Protein AF-A0A7N0TDV5-F1 (afdb_monomer)

Nearest PDB structures (foldseek):
  4gmj-assembly2_D  TM=9.067E-01  e=2.345E-13  Homo sapiens
  3g10-assembly1_A  TM=9.250E-01  e=4.462E-12  Schizosaccharomyces pombe
  4gmj-assembly3_F  TM=7.890E-01  e=6.476E-13  Homo sapiens
  4b8c-assembly2_E  TM=8.509E-01  e=5.753E-09  Saccharomyces cerevisiae S288C
  1uoc-assembly1_A  TM=8.623E-01  e=3.236E-08  Saccharomyces cerevisiae

Foldseek 3Di:
DVVPPVQKDAPDAAFEAVCLVVLQVVLCVVPVDDQDPDVVVNLVSCCVTHHPRYYHVNVLCVQPPPDDDDLVVLCVVLVNDQPDDDPPDPVSSRVSRVSSVVSSCVPFNPPCVNVLLCLLVVLQQAADAKAKDWDADLLLHTDDDPRDHDIDMAGAQPDDPVDGDDDPVVVVVVVVLPDDNVCSNVPGDHLLVVLVVCVVVCVWAALDAAFEALCSSVLSNSLCSNPVDRGDNDLVVNVVSCCGGVNLRYHHVNLLCVQPPPDTDDLVVLCVSLVHDQPDGDPPRNNSSNSSRSSSVSSCCVPGHDSVVVVCSNPVPDDPDNDPVRSD

Solvent-accessible surface area (backbone atoms only — not comparable to full-atom values): 19117 Å² total; per-residue (Å²): 115,62,77,77,66,71,81,38,36,74,92,42,77,40,77,32,69,74,36,69,64,57,53,50,54,48,50,34,67,75,66,73,48,82,79,65,95,44,70,67,60,41,50,51,50,45,32,73,50,42,7,79,48,64,45,40,48,61,63,55,31,78,74,32,88,93,51,62,86,55,72,69,53,39,20,59,76,70,72,52,77,78,88,53,80,57,87,94,34,73,72,27,46,51,51,44,47,51,54,42,42,52,51,49,33,74,76,49,37,66,78,60,68,80,43,48,92,52,41,52,66,50,52,66,64,39,65,67,53,63,46,35,50,55,50,59,52,99,82,62,51,61,38,66,58,98,90,36,77,53,68,41,64,48,49,27,24,77,43,42,90,92,78,52,63,75,59,71,66,60,53,53,52,45,43,75,74,64,53,54,61,71,55,25,45,74,70,30,42,55,50,60,61,50,18,53,46,38,58,73,71,54,75,43,27,75,91,42,72,40,79,34,62,72,36,50,61,56,53,47,49,50,48,33,29,51,66,73,47,79,62,59,94,45,70,70,57,42,50,51,48,44,34,64,43,46,8,80,37,47,46,40,46,60,64,56,30,80,79,35,91,90,52,56,65,57,72,67,55,37,22,60,74,69,72,49,75,79,87,52,81,53,90,91,34,44,30,28,42,31,43,44,46,53,55,43,45,49,49,49,42,69,77,71,45,59,68,70,61,52,52,39,49,69,74,58,84,69,51,96,80,85,56,80,66,62,79,97

Sequence (328 aa):
MMLATGLVGQDVAWVTFQGGVDLAYLLKTVTGCPMPDEVEQFLEYVRYYFSPNVFDVKHMMRWCEGLYGGLERVAETLEVEREAGESHMAGSDSLLTAMVFWRVVEEYFDEDEVCSATAPHNVDRTKIIQAGLTLTDELGNVAELEGKRVVWEFNFSDFDVDLDEHNPESIKLLARQGIDFQLLKTHGIDSARFGAMMLATGLVGQDVAWVTFQGGVDLAYLLKTVTGCPMPDEVEQFLEYVRYYFSPNVFDVKHMMRWCEGLYGGLERVAETLEVEREAGESHMAGSDSLLTAMVFWRVVEEYFDEDEVFISLFGGELHNLVHAVIM

Organism: Kalanchoe fedtschenkoi (NCBI:txid63787)

pLDDT: mean 82.29, std 16.04, range [29.98, 98.06]

Secondary structure (DSSP, 8-state):
-GGGSSSSSTT--EEESSTHHHHHHHHHHHH-SPPPSSHHHHHHHHHHHH-S-EEEHHHHGGGSTT--SSHHHHHHHTT----SS-TT-HHHHHHHHHHHHHHHHHHHS-GGGTTTTTHHHHHHHS---EEEEE-B-TT-PBPEETTEE-EEEEEBS---TTTS---HHHHHHHHHTT--HHHHHHHS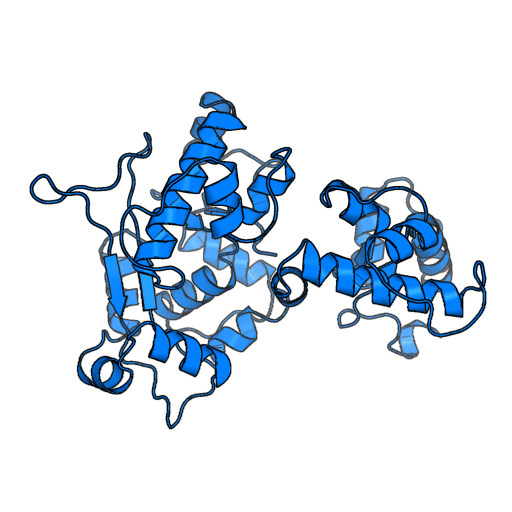BPHHHHHHHHHHHTSSSTT--EEESSTHHHHHHHHHHHH-SPPPSSHHHHHHHHHHHS-S-EEEHHHHGGGSTT--SSHHHHHHHTT----SS-TT-HHHHHHHHHHHHHHHHHHHS-HHHHHHHHHS---TTT------

Mean predicted aligned error: 12.96 Å

Structure (mmCIF, N/CA/C/O backbone):
data_AF-A0A7N0TDV5-F1
#
_entry.id   AF-A0A7N0TDV5-F1
#
loop_
_atom_site.group_PDB
_atom_site.id
_atom_site.type_symbol
_atom_site.label_atom_id
_atom_site.label_alt_id
_atom_site.label_comp_id
_atom_site.label_asym_id
_atom_site.label_entity_id
_atom_site.label_seq_id
_atom_site.pdbx_PDB_ins_code
_atom_site.Cartn_x
_atom_site.Cartn_y
_atom_site.Cartn_z
_atom_site.occupancy
_atom_site.B_iso_or_equiv
_atom_site.auth_seq_id
_atom_site.auth_comp_id
_atom_site.auth_asym_id
_atom_site.auth_atom_id
_atom_site.pdbx_PDB_model_num
ATOM 1 N N . MET A 1 1 ? 17.003 5.552 -36.401 1.00 52.72 1 MET A N 1
ATOM 2 C CA . MET A 1 1 ? 17.717 4.263 -36.254 1.00 52.72 1 MET A CA 1
ATOM 3 C C . MET A 1 1 ? 17.534 3.692 -34.849 1.00 52.72 1 MET A C 1
ATOM 5 O O . MET A 1 1 ? 17.076 2.568 -34.787 1.00 52.72 1 MET A O 1
ATOM 9 N N . MET A 1 2 ? 17.756 4.448 -33.757 1.00 54.12 2 MET A N 1
ATOM 10 C CA . MET A 1 2 ? 17.497 3.977 -32.372 1.00 54.12 2 MET A CA 1
ATOM 11 C C . MET A 1 2 ? 16.024 3.652 -32.052 1.00 54.12 2 MET A C 1
ATOM 13 O O . MET A 1 2 ? 15.759 2.672 -31.376 1.00 54.12 2 MET A O 1
ATOM 17 N N . LEU A 1 3 ? 15.050 4.381 -32.609 1.00 56.00 3 LEU A N 1
ATOM 18 C CA . LEU A 1 3 ? 13.621 4.062 -32.411 1.00 56.00 3 LEU A CA 1
ATOM 19 C C . LEU A 1 3 ? 13.205 2.679 -32.954 1.00 56.00 3 LEU A C 1
ATOM 21 O O . LEU A 1 3 ? 12.153 2.171 -32.600 1.00 56.00 3 LEU A O 1
ATOM 25 N N . ALA A 1 4 ? 14.013 2.068 -33.827 1.00 58.09 4 ALA A N 1
ATOM 26 C CA . ALA A 1 4 ? 13.732 0.757 -34.414 1.00 58.09 4 ALA A CA 1
ATOM 27 C C . ALA A 1 4 ? 14.481 -0.394 -33.715 1.00 58.09 4 ALA A C 1
ATOM 29 O O . ALA A 1 4 ? 14.342 -1.539 -34.136 1.00 58.09 4 ALA A O 1
ATOM 30 N N . THR A 1 5 ? 15.308 -0.111 -32.697 1.00 63.75 5 THR A N 1
ATOM 31 C CA . THR A 1 5 ? 16.140 -1.129 -32.028 1.00 63.75 5 THR A CA 1
ATOM 32 C C . THR A 1 5 ? 15.496 -1.724 -30.778 1.00 63.75 5 THR A C 1
ATOM 34 O O . THR A 1 5 ? 16.080 -2.633 -30.203 1.00 63.75 5 THR A O 1
ATOM 37 N N . GLY A 1 6 ? 14.350 -1.203 -30.324 1.00 58.16 6 GLY A N 1
ATOM 38 C CA . GLY A 1 6 ? 13.720 -1.611 -29.058 1.00 58.16 6 GLY A CA 1
ATOM 39 C C . GLY A 1 6 ? 14.462 -1.144 -27.798 1.00 58.16 6 GLY A C 1
ATOM 40 O O . GLY A 1 6 ? 14.005 -1.407 -26.699 1.00 58.16 6 GLY A O 1
ATOM 41 N N . LEU A 1 7 ? 15.583 -0.423 -27.945 1.00 57.75 7 LEU A N 1
ATOM 42 C CA . LEU A 1 7 ? 16.301 0.210 -26.828 1.00 57.75 7 LEU A CA 1
ATOM 43 C C . LEU A 1 7 ? 15.553 1.433 -26.285 1.00 57.75 7 LEU A C 1
ATOM 45 O O . LEU A 1 7 ? 15.809 1.853 -25.171 1.00 57.75 7 LEU A O 1
ATOM 49 N N . VAL A 1 8 ? 14.666 2.016 -27.089 1.00 59.69 8 VAL A N 1
ATOM 50 C CA . VAL A 1 8 ? 13.891 3.223 -26.794 1.00 59.69 8 VAL A CA 1
ATOM 51 C C . VAL A 1 8 ? 12.420 2.830 -26.943 1.00 59.69 8 VAL A C 1
ATOM 53 O O . VAL A 1 8 ? 12.028 2.395 -28.029 1.00 59.69 8 VAL A O 1
ATOM 56 N N . GLY A 1 9 ? 11.640 2.904 -25.864 1.00 55.59 9 GLY A N 1
ATOM 57 C CA . GLY A 1 9 ? 10.268 2.390 -25.799 1.00 55.59 9 GLY A CA 1
ATOM 58 C C . GLY A 1 9 ? 9.720 2.374 -24.369 1.00 55.59 9 GLY A C 1
ATOM 59 O O . GLY A 1 9 ? 10.473 2.598 -23.427 1.00 55.59 9 GLY A O 1
ATOM 60 N N . GLN A 1 10 ? 8.416 2.128 -24.220 1.00 58.75 10 GLN A N 1
ATOM 61 C CA . GLN A 1 10 ? 7.704 2.194 -22.933 1.00 58.75 10 GLN A CA 1
ATOM 62 C C . GLN A 1 10 ? 8.040 1.019 -21.990 1.00 58.75 10 GLN A C 1
ATOM 64 O O . GLN A 1 10 ? 8.019 1.193 -20.776 1.00 58.75 10 GLN A O 1
ATOM 69 N N . ASP A 1 11 ? 8.466 -0.124 -22.536 1.00 61.34 11 ASP A N 1
ATOM 70 C CA . ASP A 1 11 ? 8.689 -1.376 -21.789 1.00 61.34 11 ASP A CA 1
ATOM 71 C C . ASP A 1 11 ? 10.116 -1.540 -21.223 1.00 61.34 11 ASP A C 1
ATOM 73 O O . ASP A 1 11 ? 10.518 -2.640 -20.841 1.00 61.34 11 ASP A O 1
ATOM 77 N N . VAL A 1 12 ? 10.928 -0.478 -21.221 1.00 66.50 12 VAL A N 1
ATOM 78 C CA . VAL A 1 12 ? 12.339 -0.527 -20.802 1.00 66.50 12 VAL A CA 1
ATOM 79 C C . VAL A 1 12 ? 12.566 0.429 -19.641 1.00 66.50 12 VAL A C 1
ATOM 81 O O . VAL A 1 12 ? 12.345 1.627 -19.782 1.00 66.50 12 VAL A O 1
ATOM 84 N N . ALA A 1 13 ? 13.064 -0.090 -18.517 1.00 74.19 13 ALA A N 1
ATOM 85 C CA . ALA A 1 13 ? 13.541 0.741 -17.419 1.00 74.19 13 ALA A CA 1
ATOM 86 C C . ALA A 1 13 ? 14.947 1.278 -17.724 1.00 74.19 13 ALA A C 1
ATOM 88 O O . ALA A 1 13 ? 15.847 0.525 -18.106 1.00 74.19 13 ALA A O 1
ATOM 89 N N . TRP A 1 14 ? 15.143 2.580 -17.536 1.00 80.12 14 TRP A N 1
ATOM 90 C CA . TRP A 1 14 ? 16.435 3.239 -17.689 1.00 80.12 14 TRP A CA 1
ATOM 91 C C . TRP A 1 14 ? 17.011 3.570 -16.325 1.00 80.12 14 TRP A C 1
ATOM 93 O O . TRP A 1 14 ? 16.356 4.215 -15.515 1.00 80.12 14 TRP A O 1
ATOM 103 N N . VAL A 1 15 ? 18.258 3.171 -16.092 1.00 84.25 15 VAL A N 1
ATOM 104 C CA . VAL A 1 15 ? 18.956 3.423 -14.831 1.00 84.25 15 VAL A CA 1
ATOM 105 C C . VAL A 1 15 ? 20.198 4.257 -15.107 1.00 84.25 15 VAL A C 1
ATOM 107 O O . VAL A 1 15 ? 21.018 3.905 -15.958 1.00 84.25 15 VAL A O 1
ATOM 110 N N . THR A 1 16 ? 20.348 5.363 -14.385 1.00 89.25 16 THR A N 1
ATOM 111 C CA . THR A 1 16 ? 21.487 6.273 -14.507 1.00 89.25 16 THR A CA 1
ATOM 112 C C . THR A 1 16 ? 22.106 6.608 -13.158 1.00 89.25 16 THR A C 1
ATOM 114 O O . THR A 1 16 ? 21.470 6.498 -12.114 1.00 89.25 16 THR A O 1
ATOM 117 N N . PHE A 1 17 ? 23.353 7.075 -13.171 1.00 89.81 17 PHE A N 1
ATOM 118 C CA . PHE A 1 17 ? 23.994 7.679 -12.007 1.00 89.81 17 PHE A CA 1
ATOM 119 C C . PHE A 1 17 ? 24.379 9.117 -12.355 1.00 89.81 17 PHE A C 1
ATOM 121 O O . PHE A 1 17 ? 25.370 9.342 -13.044 1.00 89.81 17 PHE A O 1
ATOM 128 N N . GLN A 1 18 ? 23.592 10.094 -11.893 1.00 86.69 18 GLN A N 1
ATOM 129 C CA . GLN A 1 18 ? 23.733 11.505 -12.266 1.00 86.69 18 GLN A CA 1
ATOM 130 C C . GLN A 1 18 ? 23.539 11.747 -13.782 1.00 86.69 18 GLN A C 1
ATOM 132 O O . GLN A 1 18 ? 24.217 12.575 -14.390 1.00 86.69 18 GLN A O 1
ATOM 137 N N . GLY A 1 19 ? 22.591 11.036 -14.399 1.00 82.88 19 GLY A N 1
ATOM 138 C CA . GLY A 1 19 ? 22.466 10.912 -15.858 1.00 82.88 19 GLY A CA 1
ATOM 139 C C . GLY A 1 19 ? 21.672 11.998 -16.576 1.00 82.88 19 GLY A C 1
ATOM 140 O O . GLY A 1 19 ? 21.446 11.882 -17.777 1.00 82.88 19 GLY A O 1
ATOM 141 N N . GLY A 1 20 ? 21.228 13.060 -15.896 1.00 82.69 20 GLY A N 1
ATOM 142 C CA . GLY A 1 20 ? 20.367 14.081 -16.515 1.00 82.69 20 GLY A CA 1
ATOM 143 C C . GLY A 1 20 ? 20.968 14.712 -17.781 1.00 82.69 20 GLY A C 1
ATOM 144 O O . GLY A 1 20 ? 20.266 14.946 -18.764 1.00 82.69 20 GLY A O 1
ATOM 145 N N . VAL A 1 21 ? 22.287 14.925 -17.796 1.00 83.75 21 VAL A N 1
ATOM 146 C CA . VAL A 1 21 ? 23.003 15.441 -18.974 1.00 83.75 21 VAL A CA 1
ATOM 147 C C . VAL A 1 21 ? 23.068 14.393 -20.088 1.00 83.75 21 VAL A C 1
ATOM 149 O O . VAL A 1 21 ? 22.861 14.728 -21.255 1.00 83.75 21 VAL A O 1
ATOM 152 N N . ASP A 1 22 ? 23.309 13.130 -19.744 1.00 85.25 22 ASP A N 1
ATOM 153 C CA . ASP A 1 22 ? 23.390 12.030 -20.708 1.00 85.25 22 ASP A CA 1
ATOM 154 C C . ASP A 1 22 ? 22.036 11.779 -21.380 1.00 85.25 22 ASP A C 1
ATOM 156 O O . ASP A 1 22 ? 21.963 11.674 -22.607 1.00 85.25 22 ASP A O 1
ATOM 160 N N . LEU A 1 23 ? 20.948 11.800 -20.602 1.00 86.62 23 LEU A N 1
ATOM 161 C CA . LEU A 1 23 ? 19.576 11.721 -21.106 1.00 86.62 23 LEU A CA 1
ATOM 162 C C . LEU A 1 23 ? 19.248 12.892 -22.038 1.00 86.62 23 LEU A C 1
ATOM 164 O O . LEU A 1 23 ? 18.631 12.682 -23.079 1.00 86.62 23 LEU A O 1
ATOM 168 N N . ALA A 1 24 ? 19.719 14.108 -21.744 1.00 87.00 24 ALA A N 1
ATOM 169 C CA . ALA A 1 24 ? 19.550 15.249 -22.644 1.00 87.00 24 ALA A CA 1
ATOM 170 C C . ALA A 1 24 ? 20.297 15.070 -23.976 1.00 87.00 24 ALA A C 1
ATOM 172 O O . ALA A 1 24 ? 19.747 15.345 -25.048 1.00 87.00 24 ALA A O 1
ATOM 173 N N . TYR A 1 25 ? 21.530 14.557 -23.952 1.00 87.50 25 TYR A N 1
ATOM 174 C CA . TYR A 1 25 ? 22.263 14.246 -25.182 1.00 87.50 25 TYR A CA 1
ATOM 175 C C . TYR A 1 25 ? 21.607 13.117 -25.983 1.00 87.50 25 TYR A C 1
ATOM 177 O O . TYR A 1 25 ? 21.523 13.209 -27.214 1.00 87.50 25 TYR A O 1
ATOM 185 N N . LEU A 1 26 ? 21.107 12.080 -25.310 1.00 86.69 26 LEU A N 1
ATOM 186 C CA . LEU A 1 26 ? 20.355 10.999 -25.942 1.00 86.69 26 LEU A CA 1
ATOM 187 C C . LEU A 1 26 ? 19.065 11.525 -26.568 1.00 86.69 26 LEU A C 1
ATOM 189 O O . LEU A 1 26 ? 18.825 11.277 -27.748 1.00 86.69 26 LEU A O 1
ATOM 193 N N . LEU A 1 27 ? 18.285 12.322 -25.837 1.00 86.81 27 LEU A N 1
ATOM 194 C CA . LEU A 1 27 ? 17.045 12.923 -26.322 1.00 86.81 27 LEU A CA 1
ATOM 195 C C . LEU A 1 27 ? 17.295 13.792 -27.556 1.00 86.81 27 LEU A C 1
ATOM 197 O O . LEU A 1 27 ? 16.609 13.654 -28.569 1.00 86.81 27 LEU A O 1
ATOM 201 N N . LYS A 1 28 ? 18.332 14.635 -27.523 1.00 90.00 28 LYS A N 1
ATOM 202 C CA . LYS A 1 28 ? 18.761 15.438 -28.675 1.00 90.00 28 LYS A CA 1
ATOM 203 C C . LYS A 1 28 ? 19.164 14.570 -29.869 1.00 90.00 28 LYS A C 1
ATOM 205 O O . LYS A 1 28 ? 18.865 14.915 -31.010 1.00 90.00 28 LYS A O 1
ATOM 210 N N . THR A 1 29 ? 19.822 13.439 -29.623 1.00 88.06 29 THR A N 1
ATOM 211 C CA . THR A 1 29 ? 20.238 12.495 -30.673 1.00 88.06 29 THR A CA 1
ATOM 212 C C . THR A 1 29 ? 19.046 11.760 -31.287 1.00 88.06 29 THR A C 1
ATOM 214 O O . THR A 1 29 ? 19.012 11.548 -32.499 1.00 88.06 29 THR A O 1
ATOM 217 N N . VAL A 1 30 ? 18.063 11.375 -30.469 1.00 84.94 30 VAL A N 1
ATOM 218 C CA . VAL A 1 30 ? 16.857 10.654 -30.899 1.00 84.94 30 VAL A CA 1
ATOM 219 C C . VAL A 1 30 ? 15.904 11.573 -31.662 1.00 84.94 30 VAL A C 1
ATOM 221 O O . VAL A 1 30 ? 15.391 11.180 -32.708 1.00 84.94 30 VAL A O 1
ATOM 224 N N . THR A 1 31 ? 15.693 12.793 -31.169 1.00 86.44 31 THR A N 1
ATOM 225 C CA . THR A 1 31 ? 14.715 13.742 -31.728 1.00 86.44 31 THR A CA 1
ATOM 226 C C . THR A 1 31 ? 15.289 14.611 -32.846 1.00 86.44 31 THR A C 1
ATOM 228 O O . THR A 1 31 ? 14.556 15.040 -33.733 1.00 86.44 31 THR A O 1
ATOM 231 N N . GLY A 1 32 ? 16.596 14.895 -32.821 1.00 88.88 32 GLY A N 1
ATOM 232 C CA . GLY A 1 32 ? 17.218 15.896 -33.692 1.00 88.88 32 GLY A CA 1
ATOM 233 C C . GLY A 1 32 ? 16.778 17.336 -33.391 1.00 88.88 32 GLY A C 1
ATOM 234 O O . GLY A 1 32 ? 17.113 18.246 -34.152 1.00 88.88 32 GLY A O 1
ATOM 235 N N . CYS A 1 33 ? 16.035 17.554 -32.304 1.00 86.75 33 CYS A N 1
ATOM 236 C CA . CYS A 1 33 ? 15.482 18.846 -31.918 1.00 86.75 33 CYS A CA 1
ATOM 237 C C . CYS A 1 33 ? 16.378 19.564 -30.889 1.00 86.75 33 CYS A C 1
ATOM 239 O O . CYS A 1 33 ? 17.182 18.924 -30.201 1.00 86.75 33 CYS A O 1
ATOM 241 N N . PRO A 1 34 ? 16.264 20.900 -30.761 1.00 88.12 34 PRO A N 1
ATOM 242 C CA . PRO A 1 34 ? 16.794 21.621 -29.606 1.00 88.12 34 PRO A CA 1
ATOM 243 C C . PRO A 1 34 ? 16.224 21.060 -28.299 1.00 88.12 34 PRO A C 1
ATOM 245 O O . PRO A 1 34 ? 15.119 20.519 -28.288 1.00 88.12 34 PRO A O 1
ATOM 248 N N . MET A 1 35 ? 16.979 21.201 -27.208 1.00 89.88 35 MET A N 1
ATOM 249 C CA . MET A 1 35 ? 16.447 20.867 -25.889 1.00 89.88 35 MET A CA 1
ATOM 250 C C . MET A 1 35 ? 15.423 21.902 -25.444 1.00 89.88 35 MET A C 1
ATOM 252 O O . MET A 1 35 ? 15.596 23.074 -25.784 1.00 89.88 35 MET A O 1
ATOM 256 N N . PRO A 1 36 ? 14.365 21.469 -24.740 1.00 88.25 36 PRO A N 1
ATOM 257 C CA . PRO A 1 36 ? 13.411 22.395 -24.158 1.00 88.25 36 PRO A CA 1
ATOM 258 C C . PRO A 1 36 ? 14.100 23.286 -23.120 1.00 88.25 36 PRO A C 1
ATOM 260 O O . PRO A 1 36 ? 15.063 22.870 -22.471 1.00 88.25 36 PRO A O 1
ATOM 263 N N . ASP A 1 37 ? 13.608 24.517 -22.995 1.00 87.88 37 ASP A N 1
ATOM 264 C CA . ASP A 1 37 ? 14.149 25.514 -22.064 1.00 87.88 37 ASP A CA 1
ATOM 265 C C . ASP A 1 37 ? 13.651 25.291 -20.620 1.00 87.88 37 ASP A C 1
ATOM 267 O O . ASP A 1 37 ? 14.262 25.784 -19.672 1.00 87.88 37 ASP A O 1
ATOM 271 N N . GLU A 1 38 ? 12.564 24.528 -20.453 1.00 89.31 38 GLU A N 1
ATOM 272 C CA . GLU A 1 38 ? 11.930 24.203 -19.169 1.00 89.31 38 GLU A CA 1
ATOM 273 C C . GLU A 1 38 ? 12.202 22.746 -18.760 1.00 89.31 38 GLU A C 1
ATOM 275 O O . GLU A 1 38 ? 12.195 21.830 -19.591 1.00 89.31 38 GLU A O 1
ATOM 280 N N . VAL A 1 39 ? 12.437 22.521 -17.461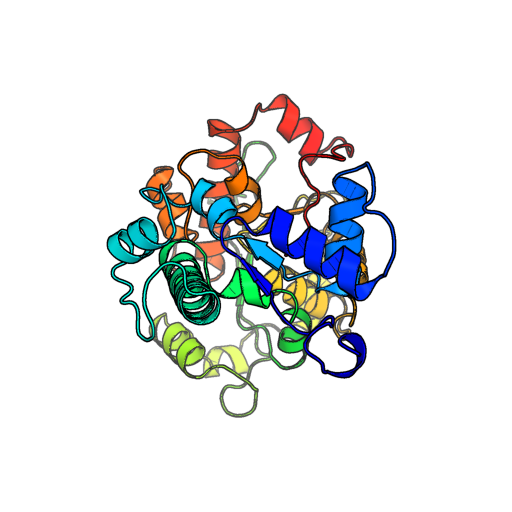 1.00 79.69 39 VAL A N 1
ATOM 281 C CA . VAL A 1 39 ? 12.782 21.198 -16.909 1.00 79.69 39 VAL A CA 1
ATOM 282 C C . VAL A 1 39 ? 11.588 20.252 -16.979 1.00 79.69 39 VAL A C 1
ATOM 284 O O . VAL A 1 39 ? 11.750 19.073 -17.275 1.00 79.69 39 VAL A O 1
ATOM 287 N N . GLU A 1 40 ? 10.384 20.760 -16.764 1.00 78.94 40 GLU A N 1
ATOM 288 C CA . GLU A 1 40 ? 9.135 20.007 -16.819 1.00 78.94 40 GLU A CA 1
ATOM 289 C C . GLU A 1 40 ? 8.932 19.425 -18.222 1.00 78.94 40 GLU A C 1
ATOM 291 O O . GLU A 1 40 ? 8.736 18.221 -18.382 1.00 78.94 40 GLU A O 1
ATOM 296 N N . GLN A 1 41 ? 9.115 20.254 -19.251 1.00 82.62 41 GLN A N 1
ATOM 297 C CA . GLN A 1 41 ? 9.040 19.825 -20.646 1.00 82.62 41 GLN A CA 1
ATOM 298 C C . GLN A 1 41 ? 10.177 18.858 -21.020 1.00 82.62 41 GLN A C 1
ATOM 300 O O . GLN A 1 41 ? 9.981 17.932 -21.810 1.00 82.62 41 GLN A O 1
ATOM 305 N N . PHE A 1 42 ? 11.371 19.032 -20.443 1.00 85.31 42 PHE A N 1
ATOM 306 C CA . PHE A 1 42 ? 12.448 18.050 -20.572 1.00 85.31 42 PHE A CA 1
ATOM 307 C C . PHE A 1 42 ? 12.035 16.684 -20.008 1.00 85.31 42 PHE A C 1
ATOM 309 O O . PHE A 1 42 ? 12.211 15.670 -20.684 1.00 85.31 42 PHE A O 1
ATOM 316 N N . LEU A 1 43 ? 11.453 16.653 -18.808 1.00 78.75 43 LEU A N 1
ATOM 317 C CA . LEU A 1 43 ? 11.003 15.423 -18.160 1.00 78.75 43 LEU A CA 1
ATOM 318 C C . LEU A 1 43 ? 9.857 14.753 -18.927 1.00 78.75 43 LEU A C 1
ATOM 320 O O . LEU A 1 43 ? 9.874 13.532 -19.073 1.00 78.75 43 LEU A O 1
ATOM 324 N N . GLU A 1 44 ? 8.910 15.517 -19.476 1.00 80.31 44 GLU A N 1
ATOM 325 C CA . GLU A 1 44 ? 7.860 14.981 -20.354 1.00 80.31 44 GLU A CA 1
ATOM 326 C C . GLU A 1 44 ? 8.451 14.273 -21.576 1.00 80.31 44 GLU A C 1
ATOM 328 O O . GLU A 1 44 ? 8.052 13.158 -21.915 1.00 80.31 44 GLU A O 1
ATOM 333 N N . TYR A 1 45 ? 9.448 14.881 -22.220 1.00 84.19 45 TYR A N 1
ATOM 334 C CA . TYR A 1 45 ? 10.117 14.261 -23.360 1.00 84.19 45 TYR A CA 1
ATOM 335 C C . TYR A 1 45 ? 10.909 13.023 -22.949 1.00 84.19 45 TYR A C 1
ATOM 337 O O . TYR A 1 45 ? 10.893 12.026 -23.670 1.00 84.19 45 TYR A O 1
ATOM 345 N N . VAL A 1 46 ? 11.571 13.051 -21.792 1.00 81.69 46 VAL A N 1
ATOM 346 C CA . VAL A 1 46 ? 12.253 11.866 -21.269 1.00 81.69 46 VAL A CA 1
ATOM 347 C C . VAL A 1 46 ? 11.260 10.719 -21.076 1.00 81.69 46 VAL A C 1
ATOM 349 O O . VAL A 1 46 ? 11.507 9.641 -21.603 1.00 81.69 46 VAL A O 1
ATOM 352 N N . ARG A 1 47 ? 10.103 10.961 -20.449 1.00 77.62 47 ARG A N 1
ATOM 353 C CA . ARG A 1 47 ? 9.057 9.939 -20.255 1.00 77.62 47 ARG A CA 1
ATOM 354 C C . ARG A 1 47 ? 8.480 9.421 -21.571 1.00 77.62 47 ARG A C 1
ATOM 356 O O . ARG A 1 47 ? 8.251 8.225 -21.735 1.00 77.62 47 ARG A O 1
ATOM 363 N N . TYR A 1 4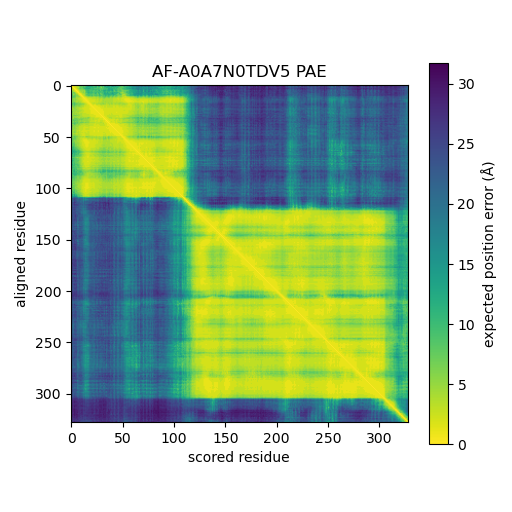8 ? 8.263 10.321 -22.529 1.00 81.06 48 TYR A N 1
ATOM 364 C CA . TYR A 1 48 ? 7.691 9.969 -23.826 1.00 81.06 48 TYR A CA 1
ATOM 365 C C . TYR A 1 48 ? 8.628 9.079 -24.653 1.00 81.06 48 TYR A C 1
ATOM 367 O O . TYR A 1 48 ? 8.188 8.093 -25.244 1.00 81.06 48 TYR A O 1
ATOM 375 N N . TYR A 1 49 ? 9.922 9.416 -24.705 1.00 80.00 49 TYR A N 1
ATOM 376 C CA . TYR A 1 49 ? 10.887 8.690 -25.532 1.00 80.00 49 TYR A CA 1
ATOM 377 C C . TYR A 1 49 ? 11.553 7.521 -24.793 1.00 80.00 49 TYR A C 1
ATOM 379 O O . TYR A 1 49 ? 11.792 6.492 -25.413 1.00 80.00 49 TYR A O 1
ATOM 387 N N . PHE A 1 50 ? 11.841 7.637 -23.498 1.00 74.56 50 PHE A N 1
ATOM 388 C CA . PHE A 1 50 ? 12.665 6.688 -22.737 1.00 74.56 50 PHE A CA 1
ATOM 389 C C . PHE A 1 50 ? 11.905 5.934 -21.632 1.00 74.56 50 PHE A C 1
ATOM 391 O O . PHE A 1 50 ? 12.557 5.422 -20.736 1.00 74.56 50 PHE A O 1
ATOM 398 N N . SER A 1 51 ? 10.573 5.812 -21.721 1.00 68.81 51 SER A N 1
ATOM 399 C CA . SER A 1 51 ? 9.684 5.225 -20.693 1.00 68.81 51 SER A CA 1
ATOM 400 C C . SER A 1 51 ? 9.451 6.145 -19.483 1.00 68.81 51 SER A C 1
ATOM 402 O O . SER A 1 51 ? 10.319 6.948 -19.140 1.00 68.81 51 SER A O 1
ATOM 404 N N . PRO A 1 52 ? 8.298 6.050 -18.791 1.00 66.06 52 PRO A N 1
ATOM 405 C CA . PRO A 1 52 ? 8.128 6.619 -17.453 1.00 66.06 52 PRO A CA 1
ATOM 406 C C . PRO A 1 52 ? 9.121 6.053 -16.424 1.00 66.06 52 PRO A C 1
ATOM 408 O O . PRO A 1 52 ? 9.410 6.725 -15.436 1.00 66.06 52 PRO A O 1
ATOM 411 N N . ASN A 1 53 ? 9.686 4.868 -16.673 1.00 70.31 53 ASN A N 1
ATOM 412 C CA . ASN A 1 53 ? 10.553 4.145 -15.745 1.00 70.31 53 ASN A CA 1
ATOM 413 C C . ASN A 1 53 ? 12.027 4.570 -15.869 1.00 70.31 53 ASN A C 1
ATOM 415 O O . ASN A 1 53 ? 12.884 3.776 -16.260 1.00 70.31 53 ASN A O 1
ATOM 419 N N . VAL A 1 54 ? 12.331 5.834 -15.558 1.00 76.44 54 VAL A N 1
ATOM 420 C CA . VAL A 1 54 ? 13.707 6.362 -15.532 1.00 76.44 54 VAL A CA 1
ATOM 421 C C . VAL A 1 54 ? 14.150 6.627 -14.097 1.00 76.44 54 VAL A C 1
ATOM 423 O O . VAL A 1 54 ? 13.627 7.516 -13.428 1.00 76.44 54 VAL A O 1
ATOM 426 N N . PHE A 1 55 ? 15.163 5.893 -13.648 1.00 80.50 55 PHE A N 1
ATOM 427 C CA . PHE A 1 55 ? 15.696 5.937 -12.293 1.00 80.50 55 PHE A CA 1
ATOM 428 C C . PHE A 1 55 ? 17.101 6.529 -12.285 1.00 80.50 55 PHE A C 1
ATOM 430 O O . PHE A 1 55 ? 18.010 6.025 -12.942 1.00 80.50 55 PHE A O 1
ATOM 437 N N . ASP A 1 56 ? 17.301 7.583 -11.497 1.00 85.75 56 ASP A N 1
ATOM 438 C CA . ASP A 1 56 ? 18.632 8.123 -11.245 1.00 85.75 56 ASP A CA 1
ATOM 439 C C . ASP A 1 56 ? 19.089 7.745 -9.834 1.00 85.75 56 ASP A C 1
ATOM 441 O O . ASP A 1 56 ? 18.611 8.298 -8.845 1.00 85.75 56 ASP A O 1
ATOM 445 N N . VAL A 1 57 ? 20.051 6.828 -9.737 1.00 84.81 57 VAL A N 1
ATOM 446 C CA . VAL A 1 57 ? 20.594 6.320 -8.466 1.00 84.81 57 VAL A CA 1
ATOM 447 C C . VAL A 1 57 ? 21.097 7.468 -7.595 1.00 84.81 57 VAL A C 1
ATOM 449 O O . VAL A 1 57 ? 20.859 7.500 -6.391 1.00 84.81 57 VAL A O 1
ATOM 452 N N . LYS A 1 58 ? 21.753 8.467 -8.198 1.00 84.44 58 LYS A N 1
ATOM 453 C CA . LYS A 1 58 ? 22.292 9.617 -7.466 1.00 84.44 58 LYS A CA 1
ATOM 454 C C . LYS A 1 58 ? 21.189 10.472 -6.839 1.00 84.44 58 LYS A C 1
ATOM 456 O O . LYS A 1 58 ? 21.401 11.058 -5.775 1.00 84.44 58 LYS A O 1
ATOM 461 N N . HIS A 1 59 ? 20.034 10.550 -7.489 1.00 80.69 59 HIS A N 1
ATOM 462 C CA . HIS A 1 59 ? 18.829 11.148 -6.939 1.00 80.69 59 HIS A CA 1
ATOM 463 C C . HIS A 1 59 ? 18.216 10.272 -5.837 1.00 80.69 59 HIS A C 1
ATOM 465 O O . HIS A 1 59 ? 17.959 10.794 -4.756 1.00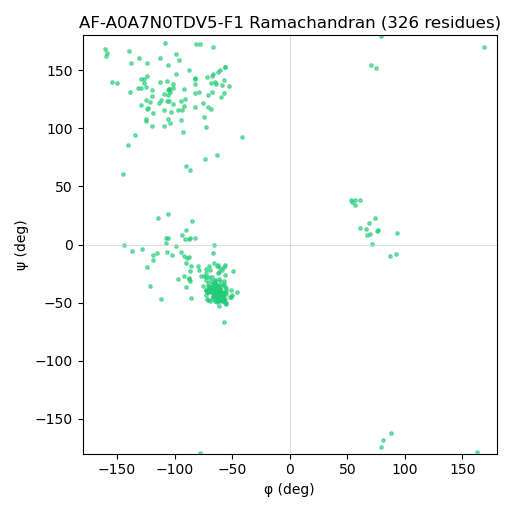 80.69 59 HIS A O 1
ATOM 471 N N . MET A 1 60 ? 18.078 8.960 -6.066 1.00 80.62 60 MET A N 1
ATOM 472 C CA . MET A 1 60 ? 17.539 7.987 -5.097 1.00 80.62 60 MET A CA 1
ATOM 473 C C . MET A 1 60 ? 18.308 7.977 -3.767 1.00 80.62 60 MET A C 1
ATOM 475 O O . MET A 1 60 ? 17.714 7.890 -2.697 1.00 80.62 60 MET A O 1
ATOM 479 N N . MET A 1 61 ? 19.629 8.165 -3.812 1.00 85.19 61 MET A N 1
ATOM 480 C CA . MET A 1 61 ? 20.482 8.237 -2.619 1.00 85.19 61 MET A CA 1
ATOM 481 C C . MET A 1 61 ? 20.063 9.315 -1.605 1.00 85.19 61 MET A C 1
ATOM 483 O O . MET A 1 61 ? 20.487 9.250 -0.457 1.00 85.19 61 MET A O 1
ATOM 487 N N . ARG A 1 62 ? 19.247 10.310 -1.988 1.00 77.00 62 ARG A N 1
ATOM 488 C CA . ARG A 1 62 ? 18.721 11.326 -1.055 1.00 77.00 62 ARG A CA 1
ATOM 489 C C . ARG A 1 62 ? 17.855 10.730 0.055 1.00 77.00 62 ARG A C 1
ATOM 491 O O . ARG A 1 62 ? 17.749 11.347 1.107 1.00 77.00 62 ARG A O 1
ATOM 498 N N . TRP A 1 63 ? 17.281 9.556 -0.188 1.00 73.62 63 TRP A N 1
ATOM 499 C CA . TRP A 1 63 ? 16.434 8.824 0.754 1.00 73.62 63 TRP A CA 1
ATOM 500 C C . TRP A 1 63 ? 17.128 7.585 1.334 1.00 73.62 63 TRP A C 1
ATOM 502 O O . TRP A 1 63 ? 16.509 6.808 2.049 1.00 73.62 63 TRP A O 1
ATOM 512 N N . CYS A 1 64 ? 18.413 7.387 1.030 1.00 79.19 64 CYS A N 1
ATOM 513 C CA . CYS A 1 64 ? 19.175 6.226 1.475 1.00 79.19 64 CYS A CA 1
ATOM 514 C C . CYS A 1 64 ? 20.202 6.656 2.522 1.00 79.19 64 CYS A C 1
ATOM 516 O O . CYS A 1 64 ? 21.254 7.215 2.189 1.00 79.19 64 CYS A O 1
ATOM 518 N N . GLU A 1 65 ? 19.906 6.403 3.796 1.00 81.25 65 GLU A N 1
ATOM 519 C CA . GLU A 1 65 ? 20.815 6.755 4.883 1.00 81.25 65 GLU A CA 1
ATOM 520 C C . GLU A 1 65 ? 22.194 6.099 4.683 1.00 81.25 65 GLU A C 1
ATOM 522 O O . GLU A 1 65 ? 22.314 4.905 4.405 1.00 81.25 65 GLU A O 1
ATOM 527 N N . GLY A 1 66 ? 23.256 6.903 4.797 1.00 84.56 66 GLY A N 1
ATOM 528 C CA . GLY A 1 66 ? 24.639 6.449 4.637 1.00 84.56 66 GLY A CA 1
ATOM 529 C C . GLY A 1 66 ? 25.177 6.460 3.200 1.00 84.56 66 GLY A C 1
ATOM 530 O O . GLY A 1 66 ? 26.396 6.361 3.025 1.00 84.56 66 GLY A O 1
ATOM 531 N N . LEU A 1 67 ? 24.338 6.671 2.176 1.00 91.31 67 LEU A N 1
ATOM 532 C CA . LEU A 1 67 ? 24.791 6.723 0.782 1.00 91.31 67 LEU A CA 1
ATOM 533 C C . LEU A 1 67 ? 25.144 8.145 0.333 1.00 91.31 67 LEU A C 1
ATOM 535 O O . LEU A 1 67 ? 24.315 9.048 0.275 1.00 91.31 67 LEU A O 1
ATOM 539 N N . TYR A 1 68 ? 26.405 8.359 -0.051 1.00 90.75 68 TYR A N 1
ATOM 540 C CA . TYR A 1 68 ? 26.882 9.634 -0.594 1.00 90.75 68 TYR A CA 1
ATOM 541 C C . TYR A 1 68 ? 28.163 9.458 -1.419 1.00 90.75 68 TYR A C 1
ATOM 543 O O . TYR A 1 68 ? 28.852 8.448 -1.339 1.00 90.75 68 TYR A O 1
ATOM 551 N N . GLY A 1 69 ? 28.517 10.476 -2.211 1.00 93.44 69 GLY A N 1
ATOM 552 C CA . GLY A 1 69 ? 29.697 10.446 -3.091 1.00 93.44 69 GLY A CA 1
ATOM 553 C C . GLY A 1 69 ? 29.440 9.866 -4.489 1.00 93.44 69 GLY A C 1
ATOM 554 O O . GLY A 1 69 ? 28.307 9.889 -4.964 1.00 93.44 69 GLY A O 1
ATOM 555 N N . GLY A 1 70 ? 30.504 9.473 -5.193 1.00 94.12 70 GLY A N 1
ATOM 556 C CA . GLY A 1 70 ? 30.428 8.912 -6.551 1.00 94.12 70 GLY A CA 1
ATOM 557 C C . GLY A 1 70 ? 30.063 7.425 -6.567 1.00 94.12 70 GLY A C 1
ATOM 558 O O . GLY A 1 70 ? 30.031 6.799 -5.510 1.00 94.12 70 GLY A O 1
ATOM 559 N N . LEU A 1 71 ? 29.821 6.880 -7.761 1.00 94.88 71 LEU A N 1
ATOM 560 C CA . LEU A 1 71 ? 29.369 5.501 -7.979 1.00 94.88 71 LEU A CA 1
ATOM 561 C C . LEU A 1 71 ? 30.243 4.463 -7.256 1.00 94.88 71 LEU A C 1
ATOM 563 O O . LEU A 1 71 ? 29.710 3.605 -6.568 1.00 94.88 71 LEU A O 1
ATOM 567 N N . GLU A 1 72 ? 31.568 4.585 -7.338 1.00 94.44 72 GLU A N 1
ATOM 568 C CA . GLU A 1 72 ? 32.532 3.678 -6.699 1.00 94.44 72 GLU A CA 1
ATOM 569 C C . GLU A 1 72 ? 32.349 3.615 -5.194 1.00 94.44 72 GLU A C 1
ATOM 571 O O . GLU A 1 72 ? 32.316 2.542 -4.608 1.00 94.44 72 GLU A O 1
ATOM 576 N N . ARG A 1 73 ? 32.200 4.779 -4.569 1.00 94.81 73 ARG A N 1
ATOM 577 C CA . ARG A 1 73 ? 32.027 4.851 -3.127 1.00 94.81 73 ARG A CA 1
ATOM 578 C C . ARG A 1 73 ? 30.706 4.226 -2.704 1.00 94.81 73 ARG A C 1
ATOM 580 O O . ARG A 1 73 ? 30.643 3.570 -1.677 1.00 94.81 73 ARG A O 1
ATOM 587 N N . VAL A 1 74 ? 29.650 4.477 -3.472 1.00 95.88 74 VAL A N 1
ATOM 588 C CA . VAL A 1 74 ? 28.331 3.907 -3.196 1.00 95.88 74 VAL A CA 1
ATOM 589 C C . VAL A 1 74 ? 28.380 2.389 -3.351 1.00 95.88 74 VAL A C 1
ATOM 591 O O . VAL A 1 74 ? 27.889 1.688 -2.477 1.00 95.88 74 VAL A O 1
ATOM 594 N N . ALA A 1 75 ? 29.046 1.886 -4.393 1.00 95.88 75 ALA A N 1
ATOM 595 C CA . ALA A 1 75 ? 29.286 0.460 -4.578 1.00 95.88 75 ALA A CA 1
ATOM 596 C C . ALA A 1 75 ? 30.078 -0.151 -3.409 1.00 95.88 75 ALA A C 1
ATOM 598 O O . ALA A 1 75 ? 29.680 -1.187 -2.890 1.00 95.88 75 ALA A O 1
ATOM 599 N N . GLU A 1 76 ? 31.137 0.518 -2.938 1.00 95.25 76 GLU A N 1
ATOM 600 C CA . GLU A 1 76 ? 31.900 0.099 -1.753 1.00 95.25 76 GLU A CA 1
ATOM 601 C C . GLU A 1 76 ? 31.032 0.057 -0.486 1.00 95.25 76 GLU A C 1
ATOM 603 O O . GLU A 1 76 ? 31.107 -0.913 0.263 1.00 95.25 76 GLU A O 1
ATOM 608 N N . THR A 1 77 ? 30.199 1.077 -0.246 1.00 94.44 77 THR A N 1
ATOM 609 C CA . THR A 1 77 ? 29.294 1.121 0.916 1.00 94.44 77 THR A CA 1
ATOM 610 C C . THR A 1 77 ? 28.274 -0.018 0.896 1.00 94.44 77 THR A C 1
ATOM 612 O O . THR A 1 77 ? 27.946 -0.547 1.952 1.00 94.44 77 THR A O 1
ATOM 615 N N . LEU A 1 78 ? 27.787 -0.390 -0.289 1.00 92.75 78 LEU A N 1
ATOM 616 C CA . LEU A 1 78 ? 26.762 -1.420 -0.493 1.00 92.75 78 LEU A CA 1
ATOM 617 C C . LEU A 1 78 ? 27.336 -2.832 -0.708 1.00 92.75 78 LEU A C 1
ATOM 619 O O . LEU A 1 78 ? 26.591 -3.763 -1.019 1.00 92.75 78 LEU A O 1
ATOM 623 N N . GLU A 1 79 ? 28.660 -2.982 -0.595 1.00 95.56 79 GLU A N 1
ATOM 624 C CA . GLU A 1 79 ? 29.389 -4.232 -0.847 1.00 95.56 79 GLU A CA 1
ATOM 625 C C . GLU A 1 79 ? 29.155 -4.812 -2.261 1.00 95.56 79 GLU A C 1
ATOM 627 O O . GLU A 1 79 ? 29.154 -6.024 -2.471 1.00 95.56 79 GLU A O 1
ATOM 632 N N . VAL A 1 80 ? 28.976 -3.940 -3.259 1.00 95.25 80 VAL A N 1
ATOM 633 C CA . VAL A 1 80 ? 28.810 -4.315 -4.671 1.00 95.25 80 VAL A CA 1
ATOM 634 C C . VAL A 1 80 ? 30.166 -4.285 -5.377 1.00 95.25 80 VAL A C 1
ATOM 636 O O . VAL A 1 80 ? 30.777 -3.228 -5.545 1.00 95.25 80 VAL A O 1
ATOM 639 N N . GLU A 1 81 ? 30.639 -5.444 -5.838 1.00 93.12 81 GLU A N 1
ATOM 640 C CA . GLU A 1 81 ? 31.895 -5.544 -6.586 1.00 93.12 81 GLU A CA 1
ATOM 641 C C . GLU A 1 81 ? 31.720 -5.210 -8.076 1.00 93.12 81 GLU A C 1
ATOM 643 O O . GLU A 1 81 ? 30.733 -5.566 -8.720 1.00 93.12 81 GLU A O 1
ATOM 648 N N . ARG A 1 82 ? 32.727 -4.556 -8.666 1.00 92.62 82 ARG A N 1
ATOM 649 C CA . ARG A 1 82 ? 32.774 -4.309 -10.113 1.00 92.62 82 ARG A CA 1
ATOM 650 C C . ARG A 1 82 ? 33.125 -5.601 -10.854 1.00 92.62 82 ARG A C 1
ATOM 652 O O . ARG A 1 82 ? 34.273 -6.036 -10.835 1.00 92.62 82 ARG A O 1
ATOM 659 N N . GLU A 1 83 ? 32.156 -6.162 -11.573 1.00 88.62 83 GLU A N 1
ATOM 660 C CA . GLU A 1 83 ? 32.319 -7.450 -12.266 1.00 88.62 83 GLU A CA 1
ATOM 661 C C . GLU A 1 83 ? 33.127 -7.381 -13.568 1.00 88.62 83 GLU A C 1
ATOM 663 O O . GLU A 1 83 ? 33.735 -8.371 -13.983 1.00 88.62 83 GLU A O 1
ATOM 668 N N . ALA A 1 84 ? 33.130 -6.233 -14.251 1.00 85.94 84 ALA A N 1
ATOM 669 C CA . ALA A 1 84 ? 33.775 -6.106 -15.552 1.00 85.94 84 ALA A CA 1
ATOM 670 C C . ALA A 1 84 ? 34.295 -4.693 -15.814 1.00 85.94 84 ALA A C 1
ATOM 672 O O . ALA A 1 84 ? 33.586 -3.721 -15.580 1.00 85.94 84 ALA A O 1
ATOM 673 N N . GLY A 1 85 ? 35.494 -4.609 -16.403 1.00 89.44 85 GLY A N 1
ATOM 674 C CA . GLY A 1 85 ? 36.122 -3.360 -16.843 1.00 89.44 85 GLY A CA 1
ATOM 675 C C . GLY A 1 85 ? 36.780 -2.550 -15.722 1.00 89.44 85 GLY A C 1
ATOM 676 O O . GLY A 1 85 ? 36.787 -2.940 -14.558 1.00 89.44 85 GLY A O 1
ATOM 677 N N . GLU A 1 86 ? 37.367 -1.411 -16.093 1.00 89.50 86 GLU A N 1
ATOM 678 C CA . GLU A 1 86 ? 37.930 -0.440 -15.145 1.00 89.50 86 GLU A CA 1
ATOM 679 C C . GLU A 1 86 ? 36.941 0.711 -14.910 1.00 89.50 86 GLU A C 1
ATOM 681 O O . GLU A 1 86 ? 35.986 0.886 -15.674 1.00 89.50 86 GLU A O 1
ATOM 686 N N . SER A 1 87 ? 37.160 1.492 -13.852 1.00 88.31 87 SER A N 1
ATOM 687 C CA . SER A 1 87 ? 36.400 2.723 -13.601 1.00 88.31 87 SER A CA 1
ATOM 688 C C . SER A 1 87 ? 36.578 3.728 -14.745 1.00 88.31 87 SER A C 1
ATOM 690 O O . SER A 1 87 ? 37.623 3.755 -15.403 1.00 88.31 87 SER A O 1
ATOM 692 N N . HIS A 1 88 ? 35.555 4.552 -14.984 1.00 85.19 88 HIS A N 1
ATOM 693 C CA . HIS A 1 88 ? 35.508 5.564 -16.046 1.00 85.19 88 HIS A CA 1
ATOM 694 C C . HIS A 1 88 ? 35.429 4.991 -17.469 1.00 85.19 88 HIS A C 1
ATOM 696 O O . HIS A 1 88 ? 35.697 5.689 -18.453 1.00 85.19 88 HIS A O 1
ATOM 702 N N . MET A 1 89 ? 35.030 3.724 -17.601 1.00 88.50 89 MET A N 1
ATOM 703 C CA . MET A 1 89 ? 34.678 3.115 -18.881 1.00 88.50 89 MET A CA 1
ATOM 704 C C . MET A 1 89 ? 33.159 2.987 -18.980 1.00 88.50 89 MET A C 1
ATOM 706 O O . MET A 1 89 ? 32.543 2.319 -18.159 1.00 88.50 89 MET A O 1
ATOM 710 N N . ALA A 1 90 ? 32.553 3.553 -20.027 1.00 81.00 90 ALA A N 1
ATOM 711 C CA . ALA A 1 90 ? 31.093 3.677 -20.127 1.00 81.00 90 ALA A CA 1
ATOM 712 C C . ALA A 1 90 ? 30.325 2.359 -19.896 1.00 81.00 90 ALA A C 1
ATOM 714 O O . ALA A 1 90 ? 29.365 2.343 -19.135 1.00 81.00 90 ALA A O 1
ATOM 715 N N . GLY A 1 91 ? 30.756 1.241 -20.496 1.00 85.19 91 GLY A N 1
ATOM 716 C CA . GLY A 1 91 ? 30.094 -0.059 -20.296 1.00 85.19 91 GLY A CA 1
ATOM 717 C C . GLY A 1 91 ? 30.304 -0.653 -18.897 1.00 85.19 91 GLY A C 1
ATOM 718 O O . GLY A 1 91 ? 29.388 -1.242 -18.336 1.00 85.19 91 GLY A O 1
ATOM 719 N N . SER A 1 92 ? 31.492 -0.446 -18.332 1.00 90.31 92 SER A N 1
ATOM 720 C CA . SER A 1 92 ? 31.882 -0.867 -16.981 1.00 90.31 92 SER A CA 1
ATOM 721 C C . SER A 1 92 ? 31.056 -0.126 -15.922 1.00 90.31 92 SER A C 1
ATOM 723 O O . SER A 1 92 ? 30.455 -0.738 -15.045 1.00 90.31 92 SER A O 1
ATOM 725 N N . ASP A 1 93 ? 30.960 1.201 -16.050 1.00 91.56 93 ASP A N 1
ATOM 726 C CA . ASP A 1 93 ? 30.205 2.059 -15.133 1.00 91.56 93 ASP A CA 1
ATOM 727 C C . ASP A 1 93 ? 28.696 1.873 -15.290 1.00 91.56 93 ASP A C 1
ATOM 729 O O . ASP A 1 93 ? 27.978 1.925 -14.297 1.00 91.56 93 ASP A O 1
ATOM 733 N N . SER A 1 94 ? 28.207 1.593 -16.504 1.00 89.56 94 SER A N 1
ATOM 734 C CA . SER A 1 94 ? 26.789 1.275 -16.724 1.00 89.56 94 SER A CA 1
ATOM 735 C C . SER A 1 94 ? 26.388 -0.028 -16.031 1.00 89.56 94 SER A C 1
ATOM 737 O O . SER A 1 94 ? 25.344 -0.075 -15.385 1.00 89.56 94 SER A O 1
ATOM 739 N N . LEU A 1 95 ? 27.224 -1.073 -16.116 1.00 89.75 95 LEU A N 1
ATOM 740 C CA . LEU A 1 95 ? 26.971 -2.337 -15.419 1.00 89.75 95 LEU A CA 1
ATOM 741 C C . LEU A 1 95 ? 26.996 -2.141 -13.899 1.00 89.75 95 LEU A C 1
ATOM 743 O O . LEU A 1 95 ? 26.061 -2.551 -13.219 1.00 89.75 95 LEU A O 1
ATOM 747 N N . LEU A 1 96 ? 28.017 -1.452 -13.379 1.00 93.88 96 LEU A N 1
ATOM 748 C CA . LEU A 1 96 ? 28.105 -1.160 -11.948 1.00 93.88 96 LEU A CA 1
ATOM 749 C C . LEU A 1 96 ? 26.924 -0.303 -11.468 1.00 93.88 96 LEU A C 1
ATOM 751 O O . LEU A 1 96 ? 26.387 -0.555 -10.397 1.00 93.88 96 LEU A O 1
ATOM 755 N N . THR A 1 97 ? 26.478 0.668 -12.269 1.00 93.00 97 THR A N 1
ATOM 756 C CA . THR A 1 97 ? 25.290 1.485 -11.974 1.00 93.00 97 THR A CA 1
ATOM 757 C C . THR A 1 97 ? 24.039 0.621 -11.841 1.00 93.00 97 THR A C 1
ATOM 759 O O . THR A 1 97 ? 23.280 0.810 -10.897 1.00 93.00 97 THR A O 1
ATOM 762 N N . ALA A 1 98 ? 23.838 -0.347 -12.740 1.00 88.94 98 ALA A N 1
ATOM 763 C CA . ALA A 1 98 ? 22.702 -1.262 -12.666 1.00 88.94 98 ALA A CA 1
ATOM 764 C C . ALA A 1 98 ? 22.763 -2.174 -11.427 1.00 88.94 98 ALA A C 1
ATOM 766 O O . ALA A 1 98 ? 21.751 -2.370 -10.764 1.00 88.94 98 ALA A O 1
ATOM 767 N N . MET A 1 99 ? 23.943 -2.697 -11.081 1.00 90.94 99 MET A N 1
ATOM 768 C CA . MET A 1 99 ? 24.118 -3.520 -9.877 1.00 90.94 99 MET A CA 1
ATOM 769 C C . MET A 1 99 ? 23.877 -2.718 -8.594 1.00 90.94 99 MET A C 1
ATOM 771 O O . MET A 1 99 ? 23.161 -3.167 -7.705 1.00 90.94 99 MET A O 1
ATOM 775 N N . VAL A 1 100 ? 24.440 -1.508 -8.519 1.00 93.56 100 VAL A N 1
ATOM 776 C CA . VAL A 1 100 ? 24.209 -0.582 -7.405 1.00 93.56 100 VAL A CA 1
ATOM 777 C C . VAL A 1 100 ? 22.733 -0.227 -7.303 1.00 93.56 100 VAL A C 1
ATOM 779 O O . VAL A 1 100 ? 22.209 -0.211 -6.201 1.00 93.56 100 VAL A O 1
ATOM 782 N N . PHE A 1 101 ? 22.051 0.029 -8.421 1.00 89.62 101 PHE A N 1
ATOM 783 C CA . PHE A 1 101 ? 20.616 0.297 -8.419 1.00 89.62 101 PHE A CA 1
ATOM 784 C C . PHE A 1 101 ? 19.826 -0.836 -7.772 1.00 89.62 101 PHE A C 1
ATOM 786 O O . PHE A 1 101 ? 19.058 -0.564 -6.859 1.00 89.62 101 PHE A O 1
ATOM 793 N N . TRP A 1 102 ? 20.048 -2.088 -8.178 1.00 83.38 102 TRP A N 1
ATOM 794 C CA . TRP A 1 102 ? 19.326 -3.213 -7.582 1.00 83.38 102 TRP A CA 1
ATOM 795 C C . TRP A 1 102 ? 19.630 -3.374 -6.102 1.00 83.38 102 TRP A C 1
ATOM 797 O O . TRP A 1 102 ? 18.710 -3.581 -5.325 1.00 83.38 102 TRP A O 1
ATOM 807 N N . ARG A 1 103 ? 20.883 -3.171 -5.689 1.00 86.31 103 ARG A N 1
ATOM 808 C CA . ARG A 1 103 ? 21.249 -3.215 -4.273 1.00 86.31 103 ARG A CA 1
ATOM 809 C C . ARG A 1 103 ? 20.610 -2.084 -3.465 1.00 86.31 103 ARG A C 1
ATOM 811 O O . ARG A 1 103 ? 20.167 -2.305 -2.346 1.00 86.31 103 ARG A O 1
ATOM 818 N N . VAL A 1 104 ? 20.548 -0.879 -4.038 1.00 80.69 104 VAL A N 1
ATOM 819 C CA . VAL A 1 104 ? 19.848 0.271 -3.451 1.00 80.69 104 VAL A CA 1
ATOM 820 C C . VAL A 1 104 ? 18.363 -0.027 -3.320 1.00 80.69 104 VAL A C 1
ATOM 822 O O . VAL A 1 104 ? 17.810 0.262 -2.267 1.00 80.69 104 VAL A O 1
ATOM 825 N N . VAL A 1 105 ? 17.739 -0.599 -4.356 1.00 75.06 105 VAL A N 1
ATOM 826 C CA . VAL A 1 105 ? 16.355 -1.069 -4.285 1.00 75.06 105 VAL A CA 1
ATOM 827 C C . VAL A 1 105 ? 16.254 -2.072 -3.142 1.00 75.06 105 VAL A C 1
ATOM 829 O O . VAL A 1 105 ? 15.750 -1.700 -2.104 1.00 75.06 105 VAL A O 1
ATOM 832 N N . GLU A 1 106 ? 16.887 -3.239 -3.217 1.00 72.81 106 GLU A N 1
ATOM 833 C CA . GLU A 1 106 ? 16.835 -4.279 -2.175 1.00 72.81 106 GLU A CA 1
ATOM 834 C C . GLU A 1 106 ? 17.022 -3.789 -0.724 1.00 72.81 106 GLU A C 1
ATOM 836 O O . GLU A 1 106 ? 16.363 -4.296 0.182 1.00 72.81 106 GLU A O 1
ATOM 841 N N . GLU A 1 107 ? 17.943 -2.852 -0.468 1.00 76.75 107 GLU A N 1
ATOM 842 C CA . GLU A 1 107 ? 18.235 -2.386 0.895 1.00 76.75 107 GLU A CA 1
ATOM 843 C C . GLU A 1 107 ? 17.352 -1.232 1.385 1.00 76.75 107 GLU A C 1
ATOM 845 O O . GLU A 1 107 ? 17.141 -1.102 2.597 1.00 76.75 107 GLU A O 1
ATOM 850 N N . TYR A 1 108 ? 16.869 -0.374 0.483 1.00 71.19 108 TYR A N 1
ATOM 851 C CA . TYR A 1 108 ? 16.221 0.892 0.850 1.00 71.19 108 TYR A CA 1
ATOM 852 C C . TYR A 1 108 ? 14.800 1.055 0.292 1.00 71.19 108 TYR A C 1
ATOM 854 O O . TYR A 1 108 ? 14.031 1.849 0.840 1.00 71.19 108 TYR A O 1
ATOM 862 N N . PHE A 1 109 ? 14.427 0.298 -0.739 1.00 61.41 109 PHE A N 1
ATOM 863 C CA . PHE A 1 109 ? 13.139 0.365 -1.428 1.00 61.41 109 PHE A CA 1
ATOM 864 C C . PHE A 1 109 ? 12.538 -1.044 -1.596 1.00 61.41 109 PHE A C 1
ATOM 866 O O . PHE A 1 109 ? 13.204 -1.990 -1.991 1.00 61.41 109 PHE A O 1
ATOM 873 N N . ASP A 1 110 ? 11.253 -1.230 -1.316 1.00 54.25 110 ASP A N 1
ATOM 874 C CA . ASP A 1 110 ? 10.641 -2.544 -1.554 1.00 54.25 110 ASP A CA 1
ATOM 875 C C . ASP A 1 110 ? 10.561 -2.800 -3.079 1.00 54.25 110 ASP A C 1
ATOM 877 O O . ASP A 1 110 ? 10.236 -1.878 -3.831 1.00 54.25 110 ASP A O 1
ATOM 881 N N . GLU A 1 111 ? 10.856 -4.029 -3.548 1.00 44.59 111 GLU A N 1
ATOM 882 C CA . GLU A 1 111 ? 10.884 -4.428 -4.984 1.00 44.59 111 GLU A CA 1
ATOM 883 C C . GLU A 1 111 ? 9.622 -4.001 -5.769 1.00 44.59 111 GLU A C 1
ATOM 885 O O . GLU A 1 111 ? 9.641 -3.821 -6.990 1.00 44.59 111 GLU A O 1
ATOM 890 N N . ASP A 1 112 ? 8.527 -3.791 -5.051 1.00 45.31 112 ASP A N 1
ATOM 891 C CA . ASP A 1 112 ? 7.221 -3.387 -5.546 1.00 45.31 112 ASP A CA 1
ATOM 892 C C . ASP A 1 112 ? 7.150 -1.929 -6.073 1.00 45.31 112 ASP A C 1
ATOM 894 O O . ASP A 1 112 ? 6.265 -1.647 -6.882 1.00 45.31 112 ASP A O 1
ATOM 898 N N . GLU A 1 113 ? 8.087 -1.020 -5.741 1.00 44.12 113 GLU A N 1
ATOM 899 C CA . GLU A 1 113 ? 8.152 0.335 -6.354 1.00 44.12 113 GLU A CA 1
ATOM 900 C C . GLU A 1 113 ? 8.573 0.299 -7.842 1.00 44.12 113 GLU A C 1
ATOM 902 O O . GLU A 1 113 ? 8.275 1.219 -8.603 1.00 44.12 113 GLU A O 1
ATOM 907 N N . VAL A 1 114 ? 9.239 -0.770 -8.299 1.00 39.44 114 VAL A N 1
ATOM 908 C CA . VAL A 1 114 ? 9.612 -0.964 -9.720 1.00 39.44 114 VAL A CA 1
ATOM 909 C C . VAL A 1 114 ? 8.511 -1.719 -10.490 1.00 39.44 114 VAL A C 1
ATOM 911 O O . VAL A 1 114 ? 8.468 -1.695 -11.721 1.00 39.44 114 VAL A O 1
ATOM 914 N N . CYS A 1 115 ? 7.585 -2.366 -9.771 1.00 39.16 115 CYS A N 1
ATOM 915 C CA . CYS A 1 115 ? 6.593 -3.305 -10.303 1.00 39.16 115 CYS A CA 1
ATOM 916 C C . CYS A 1 115 ? 5.176 -2.718 -10.464 1.00 39.16 115 CYS A C 1
ATOM 918 O O . CYS A 1 115 ? 4.319 -3.360 -11.087 1.00 39.16 115 CYS A O 1
ATOM 920 N N . SER A 1 116 ? 4.908 -1.505 -9.960 1.00 44.41 116 SER A N 1
ATOM 921 C CA . SER A 1 116 ? 3.551 -0.930 -9.926 1.00 44.41 116 SER A CA 1
ATOM 922 C C . SER A 1 116 ? 2.920 -0.712 -11.305 1.00 44.41 116 SER A C 1
ATOM 924 O O . SER A 1 116 ? 1.703 -0.825 -11.445 1.00 44.41 116 SER A O 1
ATOM 926 N N . ALA A 1 117 ? 3.731 -0.558 -12.357 1.00 37.88 117 ALA A N 1
ATOM 927 C CA . ALA A 1 117 ? 3.252 -0.482 -13.738 1.00 37.88 117 ALA A CA 1
ATOM 928 C C . ALA A 1 117 ? 2.599 -1.789 -14.252 1.00 37.88 117 ALA A C 1
ATOM 930 O O . ALA A 1 117 ? 1.900 -1.764 -15.259 1.00 37.88 117 ALA A O 1
ATOM 931 N N . THR A 1 118 ? 2.797 -2.934 -13.580 1.00 44.50 118 THR A N 1
ATOM 932 C CA . THR A 1 118 ? 2.193 -4.235 -13.960 1.00 44.50 118 THR A CA 1
ATOM 933 C C . THR A 1 118 ? 1.206 -4.789 -12.927 1.00 44.50 118 THR A C 1
ATOM 935 O O . THR A 1 118 ? 0.512 -5.777 -13.189 1.00 44.50 118 THR A O 1
ATOM 938 N N . ALA A 1 119 ? 1.106 -4.140 -11.763 1.00 52.06 119 ALA A N 1
ATOM 939 C CA . ALA A 1 119 ? 0.274 -4.556 -10.639 1.00 52.06 119 ALA A CA 1
ATOM 940 C C . ALA A 1 119 ? -1.221 -4.753 -10.988 1.00 52.06 119 ALA A C 1
ATOM 942 O O . ALA A 1 119 ? -1.773 -5.784 -10.586 1.00 52.06 119 ALA A O 1
ATOM 943 N N . PRO A 1 120 ? -1.881 -3.878 -11.781 1.00 54.84 120 PRO A N 1
ATOM 944 C CA . PRO A 1 120 ? -3.296 -4.058 -12.125 1.00 54.84 120 PRO A CA 1
ATOM 945 C C . PRO A 1 120 ? -3.573 -5.342 -12.923 1.00 54.84 120 PRO A C 1
ATOM 947 O O . PRO A 1 120 ? -4.579 -6.014 -12.700 1.00 54.84 120 PRO A O 1
ATOM 950 N N . HIS A 1 121 ? -2.654 -5.750 -13.804 1.00 61.09 121 HIS A N 1
ATOM 951 C CA . HIS A 1 121 ? -2.820 -6.967 -14.605 1.00 61.09 121 HIS A CA 1
ATOM 952 C C . HIS A 1 121 ? -2.654 -8.252 -13.788 1.00 61.09 121 HIS A C 1
ATOM 954 O O . HIS A 1 121 ? -3.292 -9.266 -14.085 1.00 61.09 121 HIS A O 1
ATOM 960 N N . ASN A 1 122 ? -1.824 -8.227 -12.742 1.00 70.50 122 ASN A N 1
ATOM 961 C CA . ASN A 1 122 ? -1.688 -9.365 -11.835 1.00 70.50 122 ASN A CA 1
ATOM 962 C C . ASN A 1 122 ? -2.969 -9.564 -11.015 1.00 70.50 122 ASN A C 1
ATOM 964 O O . ASN A 1 122 ? -3.426 -10.699 -10.885 1.00 70.50 122 ASN A O 1
ATOM 968 N N . VAL A 1 123 ? -3.595 -8.469 -10.567 1.00 84.31 123 VAL A N 1
ATOM 969 C CA . VAL A 1 123 ? -4.849 -8.483 -9.791 1.00 84.31 123 VAL A CA 1
ATOM 970 C C . VAL A 1 123 ? -5.982 -9.192 -10.530 1.00 84.31 123 VAL A C 1
ATOM 972 O O . VAL A 1 123 ? -6.793 -9.870 -9.900 1.00 84.31 123 VAL A O 1
ATOM 975 N N . ASP A 1 124 ? -6.051 -9.107 -11.860 1.00 87.44 124 ASP A N 1
ATOM 976 C CA . ASP A 1 124 ? -7.077 -9.815 -12.634 1.00 87.44 124 ASP A CA 1
ATOM 977 C C . ASP A 1 124 ? -6.902 -11.338 -12.635 1.00 87.44 124 ASP A C 1
ATOM 979 O O . ASP A 1 124 ? -7.900 -12.067 -12.641 1.00 87.44 124 ASP A O 1
ATOM 983 N N . ARG A 1 125 ? -5.657 -11.816 -12.563 1.00 85.75 125 ARG A N 1
ATOM 984 C CA . ARG A 1 125 ? -5.296 -13.241 -12.635 1.00 85.75 125 ARG A CA 1
ATOM 985 C C . ARG A 1 125 ? -5.335 -13.946 -11.284 1.00 85.75 125 ARG A C 1
ATOM 987 O O . ARG A 1 125 ? -5.483 -15.165 -11.236 1.00 85.75 125 ARG A O 1
ATOM 994 N N . THR A 1 126 ? -5.218 -13.189 -10.204 1.00 90.81 126 THR A N 1
ATOM 995 C CA . THR A 1 126 ? -5.204 -13.687 -8.830 1.00 90.81 126 THR A CA 1
ATOM 996 C C . THR A 1 126 ? -6.502 -13.337 -8.099 1.00 90.81 126 THR A C 1
ATOM 998 O O . THR A 1 126 ? -7.399 -12.653 -8.613 1.00 90.81 126 THR A O 1
ATOM 1001 N N . LYS A 1 127 ? -6.639 -13.861 -6.879 1.00 93.69 127 LYS A N 1
ATOM 1002 C CA . LYS A 1 127 ? -7.817 -13.657 -6.036 1.00 93.69 127 LYS A CA 1
ATOM 1003 C C . LYS A 1 127 ? -7.411 -13.135 -4.668 1.00 93.69 127 LYS A C 1
ATOM 1005 O O . LYS A 1 127 ? -6.399 -13.556 -4.116 1.00 93.69 127 LYS A O 1
ATOM 1010 N N . ILE A 1 128 ? -8.232 -12.234 -4.139 1.00 94.81 128 ILE A N 1
ATOM 1011 C CA . ILE A 1 128 ? -8.081 -11.703 -2.788 1.00 94.81 128 ILE A CA 1
ATOM 1012 C C . ILE A 1 128 ? -8.291 -12.822 -1.757 1.00 94.81 128 ILE A C 1
ATOM 1014 O O . ILE A 1 128 ? -9.166 -13.672 -1.923 1.00 94.81 128 ILE A O 1
ATOM 1018 N N . ILE A 1 129 ? -7.476 -12.824 -0.700 1.00 95.69 129 ILE A N 1
ATOM 1019 C CA . ILE A 1 129 ? -7.515 -13.834 0.372 1.00 95.69 129 ILE A CA 1
ATOM 1020 C C . ILE A 1 129 ? -8.004 -13.198 1.674 1.00 95.69 129 ILE A C 1
ATOM 1022 O O . ILE A 1 129 ? -8.911 -13.728 2.318 1.00 95.69 129 ILE A O 1
ATOM 1026 N N . GLN A 1 130 ? -7.459 -12.032 2.026 1.00 95.81 130 GLN A N 1
ATOM 1027 C CA . GLN A 1 130 ? -7.875 -11.249 3.185 1.00 95.81 130 GLN A CA 1
ATOM 1028 C C . GLN A 1 130 ? -7.948 -9.754 2.852 1.00 95.81 130 GLN A C 1
ATOM 1030 O O . GLN A 1 130 ? -7.273 -9.292 1.937 1.00 95.81 130 GLN A O 1
ATOM 1035 N N . ALA A 1 131 ? -8.750 -9.007 3.610 1.00 96.38 131 ALA A N 1
ATOM 1036 C CA . ALA A 1 131 ? -8.738 -7.545 3.638 1.00 96.38 131 ALA A CA 1
ATOM 1037 C C . ALA A 1 131 ? -8.889 -7.061 5.082 1.00 96.38 131 ALA A C 1
ATOM 1039 O O . ALA A 1 131 ? -9.793 -7.504 5.792 1.00 96.38 131 ALA A O 1
ATOM 1040 N N . GLY A 1 132 ? -8.026 -6.145 5.509 1.00 97.06 132 GLY A N 1
ATOM 1041 C CA . GLY A 1 132 ? -8.109 -5.497 6.813 1.00 97.06 132 GLY A CA 1
ATOM 1042 C C . GLY A 1 132 ? -8.696 -4.105 6.685 1.00 97.06 132 GLY A C 1
ATOM 1043 O O . GLY A 1 132 ? -8.297 -3.356 5.800 1.00 97.06 132 GLY A O 1
ATOM 1044 N N . LEU A 1 133 ? -9.635 -3.760 7.560 1.00 96.12 133 LEU A N 1
ATOM 1045 C CA . LEU A 1 133 ? -10.181 -2.414 7.658 1.00 96.12 133 LEU A CA 1
ATOM 1046 C C . LEU A 1 133 ? -10.140 -1.944 9.111 1.00 96.12 133 LEU A C 1
ATOM 1048 O O . LEU A 1 133 ? -10.792 -2.519 9.990 1.00 96.12 133 LEU A O 1
ATOM 1052 N N . THR A 1 134 ? -9.422 -0.848 9.323 1.00 97.25 134 THR A N 1
ATOM 1053 C CA . THR A 1 134 ? -9.438 -0.063 10.556 1.00 97.25 134 THR A CA 1
ATOM 1054 C C . THR A 1 134 ? -10.134 1.255 10.267 1.00 97.25 134 THR A C 1
ATOM 1056 O O . THR A 1 134 ? -9.816 1.929 9.293 1.00 97.25 134 THR A O 1
ATOM 1059 N N . LEU A 1 135 ? -11.103 1.613 11.106 1.00 95.06 135 LEU A N 1
ATOM 1060 C CA . LEU A 1 135 ? -11.798 2.892 11.019 1.00 95.06 135 LEU A CA 1
ATOM 1061 C C . LEU A 1 135 ? -11.301 3.794 12.141 1.00 95.06 135 LEU A C 1
ATOM 1063 O O . LEU A 1 135 ? -11.251 3.351 13.290 1.00 95.06 135 LEU A O 1
ATOM 1067 N N . THR A 1 136 ? -10.983 5.043 11.816 1.00 94.25 136 THR A N 1
ATOM 1068 C CA . THR A 1 136 ? -10.668 6.085 12.797 1.00 94.25 136 THR A CA 1
ATOM 1069 C C . THR A 1 136 ? -11.579 7.289 12.601 1.00 94.25 136 THR A C 1
ATOM 1071 O O . THR A 1 136 ? -12.106 7.496 11.507 1.00 94.25 136 THR A O 1
ATOM 1074 N N . ASP A 1 137 ? -11.771 8.079 13.653 1.00 90.81 137 ASP A N 1
ATOM 1075 C CA . ASP A 1 137 ? -12.303 9.436 13.515 1.00 90.81 137 ASP A CA 1
ATOM 1076 C C . ASP A 1 137 ? -11.214 10.418 13.040 1.00 90.81 137 ASP A C 1
ATOM 1078 O O . ASP A 1 137 ? -10.064 10.035 12.798 1.00 90.81 137 ASP A O 1
ATOM 1082 N N . GLU A 1 138 ? -11.580 11.690 12.890 1.00 85.12 138 GLU A N 1
ATOM 1083 C CA . GLU A 1 138 ? -10.686 12.775 12.473 1.00 85.12 138 GLU A CA 1
ATOM 1084 C C . GLU A 1 138 ? -9.585 13.128 13.488 1.00 85.12 138 GLU A C 1
ATOM 1086 O O . GLU A 1 138 ? -8.717 13.942 13.184 1.00 85.12 138 GLU A O 1
ATOM 1091 N N . LEU A 1 139 ? -9.618 12.539 14.685 1.00 84.81 139 LEU A N 1
ATOM 1092 C CA . LEU A 1 139 ? -8.606 12.697 15.731 1.00 84.81 139 LEU A CA 1
ATOM 1093 C C . LEU A 1 139 ? -7.725 11.444 15.862 1.00 84.81 139 LEU A C 1
ATOM 1095 O O . LEU A 1 139 ? -6.930 11.342 16.795 1.00 84.81 139 LEU A O 1
ATOM 1099 N N . GLY A 1 140 ? -7.904 10.463 14.974 1.00 89.56 140 GLY A N 1
ATOM 1100 C CA . GLY A 1 140 ? -7.181 9.198 15.000 1.00 89.56 140 GLY A CA 1
ATOM 1101 C C . GLY A 1 140 ? -7.655 8.195 16.046 1.00 89.56 140 GLY A C 1
ATOM 1102 O O . GLY A 1 140 ? -6.995 7.178 16.262 1.00 89.56 140 GLY A O 1
ATOM 1103 N N . ASN A 1 141 ? -8.817 8.405 16.671 1.00 93.88 141 ASN A N 1
ATOM 1104 C CA . ASN A 1 141 ? -9.374 7.412 17.584 1.00 93.88 141 ASN A CA 1
ATOM 1105 C C . ASN A 1 141 ? -9.969 6.247 16.787 1.00 93.88 141 ASN A C 1
ATOM 1107 O O . ASN A 1 141 ? -10.884 6.429 15.984 1.00 93.88 141 ASN A O 1
ATOM 1111 N N . VAL A 1 142 ? -9.478 5.031 17.040 1.00 95.81 142 VAL A N 1
ATOM 1112 C CA . VAL A 1 142 ? -10.001 3.801 16.427 1.00 95.81 142 VAL A CA 1
ATOM 1113 C C . VAL A 1 142 ? -11.446 3.551 16.862 1.00 95.81 142 VAL A C 1
ATOM 1115 O O . VAL A 1 142 ? -11.783 3.682 18.039 1.00 95.81 142 VAL A O 1
ATOM 1118 N N . ALA A 1 143 ? -12.286 3.132 15.917 1.00 94.75 143 ALA A N 1
ATOM 1119 C CA . ALA A 1 143 ? -13.696 2.854 16.139 1.00 94.75 143 ALA A CA 1
ATOM 1120 C C . ALA A 1 143 ? -13.930 1.879 17.302 1.00 94.75 143 ALA A C 1
ATOM 1122 O O . ALA A 1 143 ? -13.289 0.831 17.408 1.00 94.75 143 ALA A O 1
ATOM 1123 N N . GLU A 1 144 ? -14.915 2.199 18.142 1.00 94.94 144 GLU A N 1
ATOM 1124 C CA . GLU A 1 144 ? -15.303 1.370 19.278 1.00 94.94 144 GLU A CA 1
ATOM 1125 C C . GLU A 1 144 ? -16.700 0.767 19.117 1.00 94.94 144 GLU A C 1
ATOM 1127 O O . GLU A 1 144 ? -17.655 1.431 18.709 1.00 94.94 144 GLU A O 1
ATOM 1132 N N . LEU A 1 145 ? -16.843 -0.494 19.527 1.00 93.38 145 LEU A N 1
ATOM 1133 C CA . LEU A 1 145 ? -18.121 -1.178 19.681 1.00 93.38 145 LEU A CA 1
ATOM 1134 C C . LEU A 1 145 ? -18.219 -1.719 21.107 1.00 93.38 145 LEU A C 1
ATOM 1136 O O . LEU A 1 145 ? -17.349 -2.455 21.565 1.00 93.38 145 LEU A O 1
ATOM 1140 N N . GLU A 1 146 ? -19.280 -1.339 21.822 1.00 93.88 146 GLU A N 1
ATOM 1141 C CA . GLU A 1 146 ? -19.505 -1.751 23.218 1.00 93.88 146 GLU A CA 1
ATOM 1142 C C . GLU A 1 146 ? -18.315 -1.428 24.156 1.00 93.88 146 GLU A C 1
ATOM 1144 O O . GLU A 1 146 ? -18.007 -2.184 25.079 1.00 93.88 146 GLU A O 1
ATOM 1149 N N . GLY A 1 147 ? -17.647 -0.288 23.923 1.00 91.94 147 GLY A N 1
ATOM 1150 C CA . GLY A 1 147 ? -16.508 0.187 24.721 1.00 91.94 147 GLY A CA 1
ATOM 1151 C C . GLY A 1 147 ? -15.201 -0.572 24.471 1.00 91.94 147 GLY A C 1
ATOM 1152 O O . GLY A 1 147 ? -14.344 -0.632 25.352 1.00 91.94 147 GLY A O 1
ATOM 1153 N N . LYS A 1 148 ? -15.067 -1.216 23.307 1.00 92.56 148 LYS A N 1
ATOM 1154 C CA . LYS A 1 148 ? -13.838 -1.876 22.860 1.00 92.56 148 LYS A CA 1
ATOM 1155 C C . LYS A 1 148 ? -13.492 -1.407 21.460 1.00 92.56 148 LYS A C 1
ATOM 1157 O O . LYS A 1 148 ? -14.369 -1.414 20.601 1.00 92.56 148 LYS A O 1
ATOM 1162 N N . ARG A 1 149 ? -12.221 -1.084 21.221 1.00 94.00 149 ARG A N 1
ATOM 1163 C CA . ARG A 1 149 ? -11.705 -0.827 19.870 1.00 94.00 149 ARG A CA 1
ATOM 1164 C C . ARG A 1 149 ? -11.912 -2.052 18.981 1.00 94.00 149 ARG A C 1
ATOM 1166 O O . ARG A 1 149 ? -11.703 -3.183 19.430 1.00 94.00 149 ARG A O 1
ATOM 1173 N N . VAL A 1 150 ? -12.337 -1.819 17.745 1.00 94.81 150 VAL A N 1
ATOM 1174 C CA . VAL A 1 150 ? -12.632 -2.860 16.760 1.00 94.81 150 VAL A CA 1
ATOM 1175 C C . VAL A 1 150 ? -11.836 -2.615 15.491 1.00 94.81 150 VAL A C 1
ATOM 1177 O O . VAL A 1 150 ? -11.779 -1.506 14.971 1.00 94.81 150 VAL A O 1
ATOM 1180 N N . VAL A 1 151 ? -11.268 -3.704 14.988 1.00 96.00 151 VAL A N 1
ATOM 1181 C CA . VAL A 1 151 ? -10.625 -3.804 13.683 1.00 96.00 151 VAL A CA 1
ATOM 1182 C C . VAL A 1 151 ? -11.266 -4.981 12.969 1.00 96.00 151 VAL A C 1
ATOM 1184 O O . VAL A 1 151 ? -11.546 -6.009 13.596 1.00 96.00 151 VAL A O 1
ATOM 1187 N N . TRP A 1 152 ? -11.536 -4.833 11.677 1.00 95.81 152 TRP A N 1
ATOM 1188 C CA . TRP A 1 152 ? -12.162 -5.880 10.884 1.00 95.81 152 TRP A CA 1
ATOM 1189 C C . TRP A 1 152 ? -11.135 -6.558 9.990 1.00 95.81 152 TRP A C 1
ATOM 1191 O O . TRP A 1 152 ? -10.408 -5.899 9.257 1.00 95.81 152 TRP A O 1
ATOM 1201 N N . GLU A 1 153 ? -11.129 -7.888 10.009 1.00 95.88 153 GLU A N 1
ATOM 1202 C CA . GLU A 1 153 ? -10.407 -8.708 9.042 1.00 95.88 153 GLU A CA 1
ATOM 1203 C C . GLU A 1 153 ? -11.408 -9.582 8.284 1.00 95.88 153 GLU A C 1
ATOM 1205 O O . GLU A 1 153 ? -12.064 -10.467 8.845 1.00 95.88 153 GLU A O 1
ATOM 1210 N N . PHE A 1 154 ? -11.549 -9.305 6.995 1.00 96.56 154 PHE A N 1
ATOM 1211 C CA . PHE A 1 154 ? -12.398 -10.043 6.078 1.00 96.56 154 PHE A CA 1
ATOM 1212 C C . PHE A 1 154 ? -11.575 -11.138 5.416 1.00 96.56 154 PHE A C 1
ATOM 1214 O O . PHE A 1 154 ? -10.461 -10.908 4.965 1.00 96.56 154 PHE A O 1
ATOM 1221 N N . ASN A 1 155 ? -12.141 -12.335 5.375 1.00 96.94 155 ASN A N 1
ATOM 1222 C CA . ASN A 1 155 ? -11.482 -13.566 4.970 1.00 96.94 155 ASN A CA 1
ATOM 1223 C C . ASN A 1 155 ? -12.301 -14.176 3.829 1.00 96.94 155 ASN A C 1
ATOM 1225 O O . ASN A 1 155 ? -13.472 -14.495 4.045 1.00 96.94 155 ASN A O 1
ATOM 1229 N N . PHE A 1 156 ? -11.740 -14.292 2.624 1.00 97.75 156 PHE A N 1
ATOM 1230 C CA . PHE A 1 156 ? -12.505 -14.566 1.401 1.00 97.75 156 PHE A CA 1
ATOM 1231 C C . PHE A 1 156 ? -12.473 -16.038 0.977 1.00 97.75 156 PHE A C 1
ATOM 1233 O O . PHE A 1 156 ? -11.492 -16.746 1.186 1.00 97.75 156 PHE A O 1
ATOM 1240 N N . SER A 1 157 ? -13.575 -16.496 0.380 1.00 97.44 157 SER A N 1
ATOM 1241 C CA . SER A 1 157 ? -13.762 -17.886 -0.077 1.00 97.44 157 SER A CA 1
ATOM 1242 C C . SER A 1 157 ? -13.357 -18.128 -1.528 1.00 97.44 157 SER A C 1
ATOM 1244 O O . SER A 1 157 ? -13.302 -19.272 -1.975 1.00 97.44 157 SER A O 1
ATOM 1246 N N . ASP A 1 158 ? -13.085 -17.055 -2.266 1.00 95.75 158 ASP A N 1
ATOM 1247 C CA . ASP A 1 158 ? -12.867 -17.074 -3.706 1.00 95.75 158 ASP A CA 1
ATOM 1248 C C . ASP A 1 158 ? -11.605 -17.854 -4.105 1.00 95.75 158 ASP A C 1
ATOM 1250 O O . ASP A 1 158 ? -11.578 -18.442 -5.189 1.00 95.75 158 ASP A O 1
ATOM 1254 N N . PHE A 1 159 ? -10.579 -17.856 -3.246 1.00 96.00 159 PHE A N 1
ATOM 1255 C CA . PHE A 1 159 ? -9.277 -18.474 -3.493 1.00 96.00 159 PHE A CA 1
ATOM 1256 C C . PHE A 1 159 ? -9.257 -19.986 -3.219 1.00 96.00 159 PHE A C 1
ATOM 1258 O O . PHE A 1 159 ? -9.633 -20.463 -2.147 1.00 96.00 159 PHE A O 1
ATOM 1265 N N . ASP A 1 160 ? -8.734 -20.735 -4.185 1.00 94.81 160 ASP A N 1
ATOM 1266 C CA . ASP A 1 160 ? -8.509 -22.171 -4.147 1.00 94.81 160 ASP A CA 1
ATOM 1267 C C . ASP A 1 160 ? -7.039 -22.486 -4.447 1.00 94.81 160 ASP A C 1
ATOM 1269 O O . ASP A 1 160 ? -6.592 -22.412 -5.592 1.00 94.81 160 ASP A O 1
ATOM 1273 N N . VAL A 1 161 ? -6.299 -22.895 -3.413 1.00 94.06 161 VAL A N 1
ATOM 1274 C CA . VAL A 1 161 ? -4.855 -23.177 -3.492 1.00 94.06 161 VAL A CA 1
ATOM 1275 C C . VAL A 1 161 ? -4.488 -24.225 -4.549 1.00 94.06 161 VAL A C 1
ATOM 1277 O O . VAL A 1 161 ? -3.378 -24.206 -5.071 1.00 94.06 161 VAL A O 1
ATOM 1280 N N . ASP A 1 162 ? -5.409 -25.131 -4.885 1.00 93.19 162 ASP A N 1
ATOM 1281 C CA . ASP A 1 162 ? -5.155 -26.203 -5.849 1.00 93.19 162 ASP A CA 1
ATOM 1282 C C . ASP A 1 162 ? -5.400 -25.775 -7.309 1.00 93.19 162 ASP A C 1
ATOM 1284 O O . ASP A 1 162 ? -4.942 -26.458 -8.229 1.00 93.19 162 ASP A O 1
ATOM 1288 N N . LEU A 1 163 ? -6.148 -24.687 -7.538 1.00 94.00 163 LEU A N 1
ATOM 1289 C CA . LEU A 1 163 ? -6.637 -24.297 -8.868 1.00 94.00 163 LEU A CA 1
ATOM 1290 C C . LEU A 1 163 ? -6.178 -22.911 -9.317 1.00 94.00 163 LEU A C 1
ATOM 1292 O O . LEU A 1 163 ? -5.966 -22.707 -10.513 1.00 94.00 163 LEU A O 1
ATOM 1296 N N . ASP A 1 164 ? -6.077 -21.964 -8.391 1.00 93.38 164 ASP A N 1
ATOM 1297 C CA . ASP A 1 164 ? -5.852 -20.563 -8.719 1.00 93.38 164 ASP A CA 1
ATOM 1298 C C . ASP A 1 164 ? -4.368 -20.232 -8.856 1.00 93.38 164 ASP A C 1
ATOM 1300 O O . ASP A 1 164 ? -3.506 -20.825 -8.205 1.00 93.38 164 ASP A O 1
ATOM 1304 N N . GLU A 1 165 ? -4.063 -19.248 -9.701 1.00 89.56 165 GLU A N 1
ATOM 1305 C CA . GLU A 1 165 ? -2.707 -18.735 -9.857 1.00 89.56 165 GLU A CA 1
ATOM 1306 C C . GLU A 1 165 ? -2.254 -18.018 -8.578 1.00 89.56 165 GLU A C 1
ATOM 1308 O O . GLU A 1 165 ? -2.976 -17.190 -8.020 1.00 89.56 165 GLU A O 1
ATOM 1313 N N . HIS A 1 166 ? -1.057 -18.355 -8.095 1.00 85.69 166 HIS A N 1
ATOM 1314 C CA . HIS A 1 166 ? -0.492 -17.786 -6.876 1.00 85.69 166 HIS A CA 1
ATOM 1315 C C . HIS A 1 166 ? 1.029 -17.947 -6.825 1.00 85.69 166 HIS A C 1
ATOM 1317 O O . HIS A 1 166 ? 1.607 -18.809 -7.491 1.00 85.69 166 HIS A O 1
ATOM 1323 N N . ASN A 1 167 ? 1.674 -17.153 -5.968 1.00 85.00 167 ASN A N 1
ATOM 1324 C CA . ASN A 1 167 ? 3.064 -17.361 -5.580 1.00 85.00 167 ASN A CA 1
ATOM 1325 C C . ASN A 1 167 ? 3.140 -18.422 -4.456 1.00 85.00 167 ASN A C 1
ATOM 1327 O O . ASN A 1 167 ? 2.599 -18.193 -3.367 1.00 85.00 167 ASN A O 1
ATOM 1331 N N . PRO A 1 168 ? 3.815 -19.571 -4.667 1.00 85.75 168 PRO A N 1
ATOM 1332 C CA . PRO A 1 168 ? 3.911 -20.626 -3.658 1.00 85.75 168 PRO A CA 1
ATOM 1333 C C . PRO A 1 168 ? 4.591 -20.197 -2.353 1.00 85.75 168 PRO A C 1
ATOM 1335 O O . PRO A 1 168 ? 4.256 -20.731 -1.296 1.00 85.75 168 PRO A O 1
ATOM 1338 N N . GLU A 1 169 ? 5.543 -19.261 -2.396 1.00 83.62 169 GLU A N 1
ATOM 1339 C CA . GLU A 1 169 ? 6.213 -18.770 -1.187 1.00 83.62 169 GLU A CA 1
ATOM 1340 C C . GLU A 1 169 ? 5.284 -17.876 -0.360 1.00 83.62 169 GLU A C 1
ATOM 1342 O O . GLU A 1 169 ? 5.215 -18.047 0.858 1.00 83.62 169 GLU A O 1
ATOM 1347 N N . SER A 1 170 ? 4.473 -17.032 -1.008 1.00 84.62 170 SER A N 1
ATOM 1348 C CA . SER A 1 170 ? 3.437 -16.237 -0.334 1.00 84.62 170 SER A CA 1
ATOM 1349 C C . SER A 1 170 ? 2.401 -17.130 0.356 1.00 84.62 170 SER A C 1
ATOM 1351 O O . SER A 1 170 ? 2.080 -16.921 1.522 1.00 84.62 170 SER A O 1
ATOM 1353 N N . ILE A 1 171 ? 1.934 -18.197 -0.304 1.00 91.81 171 ILE A N 1
ATOM 1354 C CA . ILE A 1 171 ? 0.989 -19.152 0.305 1.00 91.81 171 ILE A CA 1
ATOM 1355 C C . ILE A 1 171 ? 1.609 -19.890 1.497 1.00 91.81 171 ILE A C 1
ATOM 1357 O O . ILE A 1 171 ? 0.947 -20.084 2.517 1.00 91.81 171 ILE A O 1
ATOM 1361 N N . LYS A 1 172 ? 2.887 -20.282 1.415 1.00 91.38 172 LYS A N 1
ATOM 1362 C CA . LYS A 1 172 ? 3.592 -20.900 2.551 1.00 91.38 172 LYS A CA 1
ATOM 1363 C C . LYS A 1 172 ? 3.736 -19.938 3.726 1.00 91.38 172 LYS A C 1
ATOM 1365 O O . LYS A 1 172 ? 3.623 -20.387 4.865 1.00 91.38 172 LYS A O 1
ATOM 1370 N N . LEU A 1 173 ? 4.020 -18.662 3.466 1.00 87.69 173 LEU A N 1
ATOM 1371 C CA . LEU A 1 173 ? 4.117 -17.632 4.499 1.00 87.69 173 LEU A CA 1
ATOM 1372 C C . LEU A 1 173 ? 2.777 -17.477 5.228 1.00 87.69 173 LEU A C 1
ATOM 1374 O O . LEU A 1 173 ? 2.719 -17.679 6.439 1.00 87.69 173 LEU A O 1
ATOM 1378 N N . LEU A 1 174 ? 1.698 -17.263 4.475 1.00 90.19 174 LEU A N 1
ATOM 1379 C CA . LEU A 1 174 ? 0.342 -17.125 5.007 1.00 90.19 174 LEU A CA 1
ATOM 1380 C C . LEU A 1 174 ? -0.115 -18.371 5.787 1.00 90.19 174 LEU A C 1
ATOM 1382 O O . LEU A 1 174 ? -0.680 -18.264 6.875 1.00 90.19 174 LEU A O 1
ATOM 1386 N N . ALA A 1 175 ? 0.194 -19.576 5.293 1.00 92.50 175 ALA A N 1
ATOM 1387 C CA . ALA A 1 175 ? -0.092 -20.817 6.017 1.00 92.50 175 ALA A CA 1
ATOM 1388 C C . ALA A 1 175 ? 0.648 -20.893 7.366 1.00 92.50 175 ALA A C 1
ATOM 1390 O O . ALA A 1 175 ? 0.095 -21.378 8.353 1.00 92.50 175 ALA A O 1
ATOM 1391 N N . ARG A 1 176 ? 1.903 -20.422 7.429 1.00 91.81 176 ARG A N 1
ATOM 1392 C CA . ARG A 1 176 ? 2.684 -20.379 8.681 1.00 91.81 176 ARG A CA 1
ATOM 1393 C C . ARG A 1 176 ? 2.114 -19.380 9.685 1.00 91.81 176 ARG A C 1
ATOM 1395 O O . ARG A 1 176 ? 2.259 -19.615 10.879 1.00 91.81 176 ARG A O 1
ATOM 1402 N N . GLN A 1 177 ? 1.450 -18.334 9.203 1.00 87.19 177 GLN A N 1
ATOM 1403 C CA . GLN A 1 177 ? 0.734 -17.335 10.007 1.00 87.19 177 GLN A CA 1
ATOM 1404 C C . GLN A 1 177 ? -0.669 -17.793 10.423 1.00 87.19 177 GLN A C 1
ATOM 1406 O O . GLN A 1 177 ? -1.425 -17.050 11.039 1.00 87.19 177 GLN A O 1
ATOM 1411 N N . GLY A 1 178 ? -1.021 -19.047 10.125 1.00 89.62 178 GLY A N 1
ATOM 1412 C CA . GLY A 1 178 ? -2.247 -19.668 10.611 1.00 89.62 178 GLY A CA 1
ATOM 1413 C C . GLY A 1 178 ? -3.438 -19.548 9.667 1.00 89.62 178 GLY A C 1
ATOM 1414 O O . GLY A 1 178 ? -4.539 -19.932 10.063 1.00 89.62 178 GLY A O 1
ATOM 1415 N N . ILE A 1 179 ? -3.247 -19.086 8.425 1.00 91.56 179 ILE A N 1
ATOM 1416 C CA . ILE A 1 179 ? -4.320 -19.119 7.427 1.00 91.56 179 ILE A CA 1
ATOM 1417 C C . ILE A 1 179 ? -4.621 -20.567 7.029 1.00 91.56 179 ILE A C 1
ATOM 1419 O O . ILE A 1 179 ? -3.801 -21.261 6.423 1.00 91.56 179 ILE A O 1
ATOM 1423 N N . ASP A 1 180 ? -5.842 -21.008 7.330 1.00 94.44 180 ASP A N 1
ATOM 1424 C CA . ASP A 1 180 ? -6.393 -22.272 6.847 1.00 94.44 180 ASP A CA 1
ATOM 1425 C C . ASP A 1 180 ? -7.169 -22.039 5.543 1.00 94.44 180 ASP A C 1
ATOM 1427 O O . ASP A 1 180 ? -8.346 -21.672 5.540 1.00 94.44 180 ASP A O 1
ATOM 1431 N N . PHE A 1 181 ? -6.506 -22.285 4.413 1.00 95.00 181 PHE A N 1
ATOM 1432 C CA . PHE A 1 181 ? -7.091 -22.109 3.082 1.00 95.00 181 PHE A CA 1
ATOM 1433 C C . PHE A 1 181 ? -8.313 -22.999 2.817 1.00 95.00 181 PHE A C 1
ATOM 1435 O O . PHE A 1 181 ? -9.204 -22.606 2.066 1.00 95.00 181 PHE A O 1
ATOM 1442 N N . GLN A 1 182 ? -8.401 -24.182 3.434 1.00 94.50 182 GLN A N 1
ATOM 1443 C CA . GLN A 1 182 ? -9.576 -25.045 3.272 1.00 94.50 182 GLN A CA 1
ATOM 1444 C C . GLN A 1 182 ? -10.763 -24.504 4.071 1.00 94.50 182 GLN A C 1
ATOM 1446 O O . GLN A 1 182 ? -11.911 -24.560 3.613 1.00 94.50 182 GLN A O 1
ATOM 1451 N N . LEU A 1 183 ? -10.499 -23.929 5.246 1.00 95.31 183 LEU A N 1
ATOM 1452 C CA . LEU A 1 183 ? -11.515 -23.221 6.014 1.00 95.31 183 LEU A CA 1
ATOM 1453 C C . LEU A 1 183 ? -12.000 -21.971 5.270 1.00 95.31 183 LEU A C 1
ATOM 1455 O O . LEU A 1 183 ? -13.211 -21.787 5.150 1.00 95.31 183 LEU A O 1
ATOM 1459 N N . LEU A 1 184 ? -11.088 -21.169 4.709 1.00 95.38 184 LEU A N 1
ATOM 1460 C CA . LEU A 1 184 ? -11.430 -20.002 3.887 1.00 95.38 184 LEU A CA 1
ATOM 1461 C C . LEU A 1 184 ? -12.335 -20.381 2.715 1.00 95.38 184 LEU A C 1
ATOM 1463 O O . LEU A 1 184 ? -13.423 -19.835 2.570 1.00 95.38 184 LEU A O 1
ATOM 1467 N N . LYS A 1 185 ? -11.953 -21.395 1.940 1.00 95.12 185 LYS A N 1
ATOM 1468 C CA . LYS A 1 185 ? -12.741 -21.873 0.798 1.00 95.12 185 LYS A CA 1
ATOM 1469 C C . LYS A 1 185 ? -14.163 -22.306 1.172 1.00 95.12 185 LYS A C 1
ATOM 1471 O O . LYS A 1 185 ? -15.079 -22.211 0.361 1.00 95.12 185 LYS A O 1
ATOM 1476 N N . THR A 1 186 ? -14.363 -22.822 2.386 1.00 95.88 186 THR A N 1
ATOM 1477 C CA . THR A 1 186 ? -15.655 -23.381 2.821 1.00 95.88 186 THR A CA 1
ATOM 1478 C C . THR A 1 186 ? -16.522 -22.413 3.623 1.00 95.88 186 THR A C 1
ATOM 1480 O O . THR A 1 186 ? -17.746 -22.531 3.577 1.00 95.88 186 THR A O 1
ATOM 1483 N N . HIS A 1 187 ? -15.916 -21.480 4.359 1.00 95.81 187 HIS A N 1
ATOM 1484 C CA . HIS A 1 187 ? -16.604 -20.590 5.304 1.00 95.81 187 HIS A CA 1
ATOM 1485 C C . HIS A 1 187 ? -16.289 -19.104 5.097 1.00 95.81 187 HIS A C 1
ATOM 1487 O O . HIS A 1 187 ? -16.856 -18.263 5.795 1.00 95.81 187 HIS A O 1
ATOM 1493 N N . GLY A 1 188 ? -15.388 -18.781 4.173 1.00 97.19 188 GLY A N 1
ATOM 1494 C CA . GLY A 1 188 ? -15.021 -17.419 3.831 1.00 97.19 188 GLY A CA 1
ATOM 1495 C C . GLY A 1 188 ? -16.161 -16.644 3.179 1.00 97.19 188 GLY A C 1
ATOM 1496 O O . GLY A 1 188 ? -17.221 -17.166 2.824 1.00 97.19 188 GLY A O 1
ATOM 1497 N N . ILE A 1 189 ? -15.925 -15.351 3.040 1.00 97.94 189 ILE A N 1
ATOM 1498 C CA . ILE A 1 189 ? -16.853 -14.389 2.470 1.00 97.94 189 ILE A CA 1
ATOM 1499 C C . ILE A 1 189 ? -16.744 -14.451 0.945 1.00 97.94 189 ILE A C 1
ATOM 1501 O O . ILE A 1 189 ? -15.651 -14.547 0.397 1.00 97.94 189 ILE A O 1
ATOM 1505 N N . ASP A 1 190 ? -17.879 -14.397 0.257 1.00 97.62 190 ASP A N 1
ATOM 1506 C CA . ASP A 1 190 ? -17.921 -14.183 -1.191 1.00 97.62 190 ASP A CA 1
ATOM 1507 C C . ASP A 1 190 ? -17.520 -12.732 -1.492 1.00 97.62 190 ASP A C 1
ATOM 1509 O O . ASP A 1 190 ? -18.180 -11.798 -1.014 1.00 97.62 190 ASP A O 1
ATOM 1513 N N . SER A 1 191 ? -16.428 -12.537 -2.238 1.00 96.62 191 SER A N 1
ATOM 1514 C CA . SER A 1 191 ? -15.883 -11.201 -2.507 1.00 96.62 191 SER A CA 1
ATOM 1515 C C . SER A 1 191 ? -16.911 -10.287 -3.183 1.00 96.62 191 SER A C 1
ATOM 1517 O O . SER A 1 191 ? -17.122 -9.160 -2.736 1.00 96.62 191 SER A O 1
ATOM 1519 N N . ALA A 1 192 ? -17.663 -10.779 -4.170 1.00 94.62 192 ALA A N 1
ATOM 1520 C CA . ALA A 1 192 ? -18.682 -9.990 -4.862 1.00 94.62 192 ALA A CA 1
ATOM 1521 C C . ALA A 1 192 ? -19.782 -9.488 -3.907 1.00 94.62 192 ALA A C 1
ATOM 1523 O O . ALA A 1 192 ? -20.204 -8.329 -3.968 1.00 94.62 192 ALA A O 1
ATOM 1524 N N . ARG A 1 193 ? -20.227 -10.331 -2.967 1.00 96.50 193 ARG A N 1
ATOM 1525 C CA . ARG A 1 193 ? -21.162 -9.932 -1.909 1.00 96.50 193 ARG A CA 1
ATOM 1526 C C . ARG A 1 193 ? -20.548 -8.897 -0.971 1.00 96.50 193 ARG A C 1
ATOM 1528 O O . ARG A 1 193 ? -21.259 -7.984 -0.554 1.00 96.50 193 ARG A O 1
ATOM 1535 N N . PHE A 1 194 ? -19.271 -9.032 -0.622 1.00 96.00 194 PHE A N 1
ATOM 1536 C CA . PHE A 1 194 ? -18.564 -8.031 0.175 1.00 96.00 194 PHE A CA 1
ATOM 1537 C C . PHE A 1 194 ? -18.514 -6.677 -0.545 1.00 96.00 194 PHE A C 1
ATOM 1539 O O . PHE A 1 194 ? -18.928 -5.678 0.040 1.00 96.00 194 PHE A O 1
ATOM 1546 N N . GLY A 1 195 ? -18.141 -6.646 -1.827 1.00 94.00 195 GLY A N 1
ATOM 1547 C CA . GLY A 1 195 ? -18.129 -5.424 -2.637 1.00 94.00 195 GLY A CA 1
ATOM 1548 C C . GLY A 1 195 ? -19.501 -4.753 -2.728 1.00 94.00 195 GLY A C 1
ATOM 1549 O O . GLY A 1 195 ? -19.626 -3.546 -2.518 1.00 94.00 195 GLY A O 1
ATOM 1550 N N . ALA A 1 196 ? -20.564 -5.540 -2.924 1.00 91.38 196 ALA A N 1
ATOM 1551 C CA . ALA A 1 196 ? -21.934 -5.028 -2.896 1.00 91.38 196 ALA A CA 1
ATOM 1552 C C . ALA A 1 196 ? -22.310 -4.412 -1.534 1.00 91.38 196 ALA A C 1
ATOM 1554 O O . ALA A 1 196 ? -23.012 -3.400 -1.484 1.00 91.38 196 ALA A O 1
ATOM 1555 N N . MET A 1 197 ? -21.841 -4.997 -0.426 1.00 92.88 197 MET A N 1
ATOM 1556 C CA . MET A 1 197 ? -22.052 -4.443 0.912 1.00 92.88 197 MET A CA 1
ATOM 1557 C C . MET A 1 197 ? -21.264 -3.150 1.130 1.00 92.88 197 MET A C 1
ATOM 1559 O O . MET A 1 197 ? -21.836 -2.217 1.680 1.00 92.88 197 MET A O 1
ATOM 1563 N N . MET A 1 198 ? -20.013 -3.056 0.665 1.00 91.94 198 MET A N 1
ATOM 1564 C CA . MET A 1 198 ? -19.216 -1.823 0.759 1.00 91.94 198 MET A CA 1
ATOM 1565 C C . MET A 1 198 ? -19.908 -0.635 0.075 1.00 91.94 198 MET A C 1
ATOM 1567 O O . MET A 1 198 ? -19.948 0.464 0.628 1.00 91.94 198 MET A O 1
ATOM 1571 N N . LEU A 1 199 ? -20.503 -0.868 -1.102 1.00 87.69 199 LEU A N 1
ATOM 1572 C CA . LEU A 1 199 ? -21.303 0.137 -1.809 1.00 87.69 199 LEU A CA 1
ATOM 1573 C C . LEU A 1 199 ? -22.565 0.524 -1.026 1.00 87.69 199 LEU A C 1
ATOM 1575 O O . LEU A 1 199 ? -22.940 1.692 -0.983 1.00 87.69 199 LEU A O 1
ATOM 1579 N N . ALA A 1 200 ? -23.236 -0.450 -0.408 1.00 87.25 200 ALA A N 1
ATOM 1580 C CA . ALA A 1 200 ? -24.483 -0.218 0.316 1.00 87.25 200 ALA A CA 1
ATOM 1581 C C . ALA A 1 200 ? -24.289 0.491 1.668 1.00 87.25 200 ALA A C 1
ATOM 1583 O O . ALA A 1 200 ? -25.216 1.150 2.142 1.00 87.25 200 ALA A O 1
ATOM 1584 N N . THR A 1 201 ? -23.124 0.343 2.305 1.00 84.88 201 THR A N 1
ATOM 1585 C CA . THR A 1 201 ? -22.828 0.939 3.618 1.00 84.88 201 THR A CA 1
ATOM 1586 C C . THR A 1 201 ? -22.263 2.354 3.536 1.00 84.88 201 THR A C 1
ATOM 1588 O O . THR A 1 201 ? -22.174 3.010 4.569 1.00 84.88 201 THR A O 1
ATOM 1591 N N . GLY A 1 202 ? -21.892 2.829 2.343 1.00 81.25 202 GLY A N 1
ATOM 1592 C CA . GLY A 1 202 ? -21.236 4.128 2.162 1.00 81.25 202 GLY A CA 1
ATOM 1593 C C . GLY A 1 202 ? -19.762 4.140 2.574 1.00 81.25 202 GLY A C 1
ATOM 1594 O O . GLY A 1 202 ? -19.168 5.207 2.659 1.00 81.25 202 GLY A O 1
ATOM 1595 N N . LEU A 1 203 ? -19.166 2.965 2.815 1.00 82.69 203 LEU A N 1
ATOM 1596 C CA . LEU A 1 203 ? -17.727 2.834 3.062 1.00 82.69 203 LEU A CA 1
ATOM 1597 C C . LEU A 1 203 ? -16.908 3.235 1.821 1.00 82.69 203 LEU A C 1
ATOM 1599 O O . LEU A 1 203 ? -15.789 3.724 1.926 1.00 82.69 203 LEU A O 1
ATOM 1603 N N . VAL A 1 204 ? -17.492 3.023 0.643 1.00 82.50 204 VAL A N 1
ATOM 1604 C CA . VAL A 1 204 ? -17.002 3.486 -0.658 1.00 82.50 204 VAL A CA 1
ATOM 1605 C C . VAL A 1 204 ? -17.832 4.714 -1.025 1.00 82.50 204 VAL A C 1
ATOM 1607 O O . VAL A 1 204 ? -19.062 4.636 -1.080 1.00 82.50 204 VAL A O 1
ATOM 1610 N N . GLY A 1 205 ? -17.181 5.856 -1.224 1.00 75.81 205 GLY A N 1
ATOM 1611 C CA . GLY A 1 205 ? -17.843 7.139 -1.421 1.00 75.81 205 GLY A CA 1
ATOM 1612 C C . GLY A 1 205 ? -16.908 8.324 -1.197 1.00 75.81 205 GLY A C 1
ATOM 1613 O O . GLY A 1 205 ? -15.725 8.158 -0.926 1.00 75.81 205 GLY A O 1
ATOM 1614 N N . GLN A 1 206 ? -17.456 9.530 -1.330 1.00 77.06 206 GLN A N 1
ATOM 1615 C CA . GLN A 1 206 ? -16.698 10.788 -1.303 1.00 77.06 206 GLN A CA 1
ATOM 1616 C C . GLN A 1 206 ? -16.539 11.377 0.111 1.00 77.06 206 GLN A C 1
ATOM 1618 O O . GLN A 1 206 ? -15.746 12.290 0.305 1.00 77.06 206 GLN A O 1
ATOM 1623 N N . ASP A 1 207 ? -17.272 10.849 1.095 1.00 80.94 207 ASP A N 1
ATOM 1624 C CA . ASP A 1 207 ? -17.301 11.358 2.476 1.00 80.94 207 ASP A CA 1
ATOM 1625 C C . ASP A 1 207 ? -16.292 10.649 3.403 1.00 80.94 207 ASP A C 1
ATOM 1627 O O . ASP A 1 207 ? -16.319 10.832 4.619 1.00 80.94 207 ASP A O 1
ATOM 1631 N N . VAL A 1 208 ? -15.424 9.803 2.842 1.00 84.00 208 VAL A N 1
ATOM 1632 C CA . VAL A 1 208 ? -14.436 9.001 3.575 1.00 84.00 208 VAL A CA 1
ATOM 1633 C C . VAL A 1 208 ? -13.044 9.301 3.023 1.00 84.00 208 VAL A C 1
ATOM 1635 O O . VAL A 1 208 ? -12.890 9.533 1.823 1.00 84.00 208 VAL A O 1
ATOM 1638 N N . ALA A 1 209 ? -12.034 9.291 3.890 1.00 87.25 209 ALA A N 1
ATOM 1639 C CA . ALA A 1 209 ? -10.630 9.296 3.496 1.00 87.25 209 ALA A CA 1
ATOM 1640 C C . ALA A 1 209 ? -10.061 7.877 3.607 1.00 87.25 209 ALA A C 1
ATOM 1642 O O . ALA A 1 209 ? -10.349 7.161 4.567 1.00 87.25 209 ALA A O 1
ATOM 1643 N N . TRP A 1 210 ? -9.257 7.475 2.627 1.00 91.12 210 TRP A N 1
ATOM 1644 C CA . TRP A 1 210 ? -8.592 6.176 2.621 1.00 91.12 210 TRP A CA 1
ATOM 1645 C C . TRP A 1 210 ? -7.122 6.348 2.949 1.00 91.12 210 TRP A C 1
ATOM 1647 O O . TRP A 1 210 ? -6.452 7.203 2.381 1.00 91.12 210 TRP A O 1
ATOM 1657 N N . VAL A 1 211 ? -6.621 5.509 3.847 1.00 92.81 211 VAL A N 1
ATOM 1658 C CA . VAL A 1 211 ? -5.213 5.473 4.232 1.00 92.81 211 VAL A CA 1
ATOM 1659 C C . VAL A 1 211 ? -4.670 4.095 3.899 1.00 92.81 211 VAL A C 1
ATOM 1661 O O . VAL A 1 211 ? -5.294 3.081 4.209 1.00 92.81 211 VAL A O 1
ATOM 1664 N N . THR A 1 212 ? -3.507 4.064 3.264 1.00 92.62 212 THR A N 1
ATOM 1665 C CA . THR A 1 212 ? -2.818 2.836 2.872 1.00 92.62 212 THR A CA 1
ATOM 1666 C C . THR A 1 212 ? -1.316 2.957 3.112 1.00 92.62 212 THR A C 1
ATOM 1668 O O . THR A 1 212 ? -0.809 4.053 3.340 1.00 92.62 212 THR A O 1
ATOM 1671 N N . PHE A 1 213 ? -0.590 1.844 3.063 1.00 88.25 213 PHE A N 1
ATOM 1672 C CA . PHE A 1 213 ? 0.869 1.838 3.035 1.00 88.25 213 PHE A CA 1
ATOM 1673 C C . PHE A 1 213 ? 1.294 1.034 1.814 1.00 88.25 213 PHE A C 1
ATOM 1675 O O . PHE A 1 213 ? 1.147 -0.184 1.825 1.00 88.25 213 PHE A O 1
ATOM 1682 N N . GLN A 1 214 ? 1.776 1.707 0.765 1.00 80.56 214 GLN A N 1
ATOM 1683 C CA . GLN A 1 214 ? 2.076 1.059 -0.513 1.00 80.56 214 GLN A CA 1
ATOM 1684 C C . GLN A 1 214 ? 0.849 0.323 -1.098 1.00 80.56 214 GLN A C 1
ATOM 1686 O O . GLN A 1 214 ? 0.941 -0.756 -1.681 1.00 80.56 214 GLN A O 1
ATOM 1691 N N . GLY A 1 215 ? -0.337 0.917 -0.938 1.00 84.69 215 GLY A N 1
ATOM 1692 C CA . GLY A 1 215 ? -1.628 0.233 -1.073 1.00 84.69 215 GLY A CA 1
ATOM 1693 C C . GLY A 1 215 ? -2.180 0.124 -2.484 1.00 84.69 215 GLY A C 1
ATOM 1694 O O . GLY A 1 215 ? -3.386 -0.045 -2.666 1.00 84.69 215 GLY A O 1
ATOM 1695 N N . GLY A 1 216 ? -1.344 0.264 -3.507 1.00 82.19 216 GLY A N 1
ATOM 1696 C CA . GLY A 1 216 ? -1.811 0.273 -4.888 1.00 82.19 216 GLY A CA 1
ATOM 1697 C C . GLY A 1 216 ? -2.522 -1.002 -5.310 1.00 82.19 216 GLY A C 1
ATOM 1698 O O . GLY A 1 216 ? -3.627 -0.973 -5.856 1.00 82.19 216 GLY A O 1
ATOM 1699 N N . VAL A 1 217 ? -1.882 -2.128 -5.007 1.00 82.81 217 VAL A N 1
ATOM 1700 C CA . VAL A 1 217 ? -2.427 -3.468 -5.234 1.00 82.81 217 VAL A CA 1
ATOM 1701 C C . VAL A 1 217 ? -3.671 -3.692 -4.368 1.00 82.81 217 VAL A C 1
ATOM 1703 O O . VAL A 1 217 ? -4.657 -4.247 -4.855 1.00 82.81 217 VAL A O 1
ATOM 1706 N N . ASP A 1 218 ? -3.669 -3.205 -3.125 1.00 89.19 218 ASP A N 1
ATOM 1707 C CA . ASP A 1 218 ? -4.799 -3.342 -2.200 1.00 89.19 218 ASP A CA 1
ATOM 1708 C C . ASP A 1 218 ? -6.050 -2.639 -2.737 1.00 89.19 218 ASP A C 1
ATOM 1710 O O . ASP A 1 218 ? -7.129 -3.234 -2.823 1.00 89.19 218 ASP A O 1
ATOM 1714 N N . LEU A 1 219 ? -5.897 -1.389 -3.184 1.00 90.50 219 LEU A N 1
ATOM 1715 C CA . LEU A 1 219 ? -6.977 -0.608 -3.782 1.00 90.50 219 LEU A CA 1
ATOM 1716 C C . LEU A 1 219 ? -7.457 -1.216 -5.101 1.00 90.50 219 LEU A C 1
ATOM 1718 O O . LEU A 1 219 ? -8.656 -1.189 -5.373 1.00 90.50 219 LEU A O 1
ATOM 1722 N N . ALA A 1 220 ? -6.572 -1.823 -5.895 1.00 89.69 220 ALA A N 1
ATOM 1723 C CA . ALA A 1 220 ? -6.966 -2.555 -7.095 1.00 89.69 220 ALA A CA 1
ATOM 1724 C C . ALA A 1 220 ? -7.818 -3.794 -6.771 1.00 89.69 220 ALA A C 1
ATOM 1726 O O . ALA A 1 220 ? -8.863 -3.999 -7.395 1.00 89.69 220 ALA A O 1
ATOM 1727 N N . TYR A 1 221 ? -7.458 -4.588 -5.756 1.00 92.94 221 TYR A N 1
ATOM 1728 C CA . TYR A 1 221 ? -8.301 -5.705 -5.317 1.00 92.94 221 TYR A CA 1
ATOM 1729 C C . TYR A 1 221 ? -9.651 -5.238 -4.768 1.00 92.94 221 TYR A C 1
ATOM 1731 O O . TYR A 1 221 ? -10.680 -5.844 -5.088 1.00 92.94 221 TYR A O 1
ATOM 1739 N N . LEU A 1 222 ? -9.683 -4.163 -3.975 1.00 93.69 222 LEU A N 1
ATOM 1740 C CA . LEU A 1 222 ? -10.940 -3.591 -3.491 1.00 93.69 222 LEU A CA 1
ATOM 1741 C C . LEU A 1 222 ? -11.788 -3.061 -4.652 1.00 93.69 222 LEU A C 1
ATOM 1743 O O . LEU A 1 222 ? -12.986 -3.337 -4.699 1.00 93.69 222 LEU A O 1
ATOM 1747 N N . LEU A 1 223 ? -11.183 -2.381 -5.630 1.00 92.81 223 LEU A N 1
ATOM 1748 C CA . LEU A 1 223 ? -11.871 -1.901 -6.828 1.00 92.81 223 LEU A CA 1
ATOM 1749 C C . LEU A 1 223 ? -12.472 -3.061 -7.624 1.00 92.81 223 LEU A C 1
ATOM 1751 O O . LEU A 1 223 ? -13.649 -3.013 -7.986 1.00 92.81 223 LEU A O 1
ATOM 1755 N N . LYS A 1 224 ? -11.698 -4.128 -7.859 1.00 94.06 224 LYS A N 1
ATOM 1756 C CA . LYS A 1 224 ? -12.166 -5.354 -8.524 1.00 94.06 224 LYS A CA 1
ATOM 1757 C C . LYS A 1 224 ? -13.342 -5.965 -7.772 1.00 94.06 224 LYS A C 1
ATOM 1759 O O . LYS A 1 224 ? -14.332 -6.358 -8.380 1.00 94.06 224 LYS A O 1
ATOM 1764 N N . THR A 1 225 ? -13.259 -5.997 -6.447 1.00 94.12 225 THR A N 1
ATOM 1765 C CA . THR A 1 225 ? -14.300 -6.557 -5.580 1.00 94.12 225 THR A CA 1
ATOM 1766 C C . THR A 1 225 ? -15.591 -5.735 -5.632 1.00 94.12 225 THR A C 1
ATOM 1768 O O . THR A 1 225 ? -16.684 -6.291 -5.719 1.00 94.12 225 THR A O 1
ATOM 1771 N N . VAL A 1 226 ? -15.474 -4.406 -5.628 1.00 93.19 226 VAL A N 1
ATOM 1772 C CA . VAL A 1 226 ? -16.597 -3.459 -5.685 1.00 93.19 226 VAL A CA 1
ATOM 1773 C C . VAL A 1 226 ? -17.262 -3.432 -7.063 1.00 93.19 226 VAL A C 1
ATOM 1775 O O . VAL A 1 226 ? -18.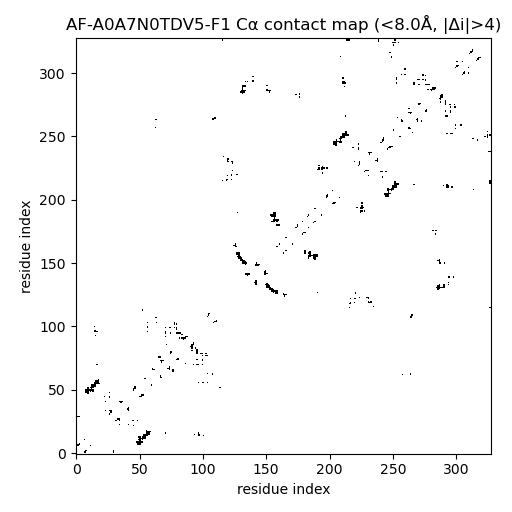487 -3.365 -7.159 1.00 93.19 226 VAL A O 1
ATOM 1778 N N . THR A 1 227 ? -16.471 -3.475 -8.134 1.00 92.25 227 THR A N 1
ATOM 1779 C CA . THR A 1 227 ? -16.966 -3.319 -9.511 1.00 92.25 227 THR A CA 1
ATOM 1780 C C . THR A 1 227 ? -17.318 -4.645 -10.181 1.00 92.25 227 THR A C 1
ATOM 1782 O O . THR A 1 227 ? -18.136 -4.667 -11.101 1.00 92.25 227 THR A O 1
ATOM 1785 N N . GLY A 1 228 ? -16.686 -5.746 -9.766 1.00 91.25 228 GLY A N 1
ATOM 1786 C CA . GLY A 1 228 ? -16.738 -7.034 -10.458 1.00 91.25 228 GLY A CA 1
ATOM 1787 C C . GLY A 1 228 ? -16.174 -6.990 -11.884 1.00 91.25 228 GLY A C 1
ATOM 1788 O O . GLY A 1 228 ? -16.451 -7.896 -12.672 1.00 91.25 228 GLY A O 1
ATOM 1789 N N . CYS A 1 229 ? -15.445 -5.930 -12.240 1.00 91.19 229 CYS A N 1
ATOM 1790 C CA . CYS A 1 229 ? -14.931 -5.688 -13.584 1.00 91.19 229 CYS A CA 1
ATOM 1791 C C . CYS A 1 229 ? -13.417 -5.954 -13.650 1.00 91.19 229 CYS A C 1
ATOM 1793 O O . CYS A 1 229 ? -12.743 -5.831 -12.624 1.00 91.19 229 CYS A O 1
ATOM 1795 N N . PRO A 1 230 ? -12.880 -6.294 -14.838 1.00 88.38 230 PRO A N 1
ATOM 1796 C CA . PRO A 1 230 ? -11.438 -6.316 -15.068 1.00 88.38 230 PRO A CA 1
ATOM 1797 C C . PRO A 1 230 ? -10.792 -4.965 -14.756 1.00 88.38 230 PRO A C 1
ATOM 1799 O O . PRO A 1 230 ? -11.447 -3.921 -14.872 1.00 88.38 230 PRO A O 1
ATOM 1802 N N . MET A 1 231 ? -9.515 -4.988 -14.387 1.00 87.00 231 MET A N 1
ATOM 1803 C CA . MET A 1 231 ? -8.741 -3.769 -14.179 1.00 87.00 231 MET A CA 1
ATOM 1804 C C . MET A 1 231 ? -8.527 -3.025 -15.502 1.00 87.00 231 MET A C 1
ATOM 1806 O O . MET A 1 231 ? -8.421 -3.655 -16.556 1.00 87.00 231 MET A O 1
ATOM 1810 N N . PRO A 1 232 ? -8.508 -1.682 -15.476 1.00 82.06 232 PRO A N 1
ATOM 1811 C CA . PRO A 1 232 ? -8.241 -0.907 -16.677 1.00 82.06 232 PRO A CA 1
ATOM 1812 C C . PRO A 1 232 ? -6.796 -1.116 -17.143 1.00 82.06 232 PRO A C 1
ATOM 1814 O O . PRO A 1 232 ? -5.890 -1.280 -16.326 1.00 82.06 232 PRO A O 1
ATOM 1817 N N . ASP A 1 233 ? -6.599 -1.081 -18.461 1.00 75.44 233 ASP A N 1
ATOM 1818 C CA . ASP A 1 233 ? -5.281 -1.266 -19.081 1.00 75.44 233 ASP A CA 1
ATOM 1819 C C . ASP A 1 233 ? -4.343 -0.074 -18.816 1.00 75.44 233 ASP A C 1
ATOM 1821 O O . ASP A 1 233 ? -3.128 -0.236 -18.769 1.00 75.44 233 ASP A O 1
ATOM 1825 N N . GLU A 1 234 ? -4.913 1.121 -18.631 1.00 72.50 234 GLU A N 1
ATOM 1826 C CA . GLU A 1 234 ? -4.172 2.368 -18.430 1.00 72.50 234 GLU A CA 1
ATOM 1827 C C . GLU A 1 234 ? -4.227 2.808 -16.960 1.00 72.50 234 GLU A C 1
ATOM 1829 O O . GLU A 1 234 ? -5.300 2.866 -16.342 1.00 72.50 234 GLU A O 1
ATOM 1834 N N . VAL A 1 235 ? -3.072 3.189 -16.408 1.00 68.94 235 VAL A N 1
ATOM 1835 C CA . VAL A 1 235 ? -2.932 3.614 -15.005 1.00 68.94 235 VAL A CA 1
ATOM 1836 C C . VAL A 1 235 ? -3.768 4.862 -14.719 1.00 68.94 235 VAL A C 1
ATOM 1838 O O . VAL A 1 235 ? -4.395 4.965 -13.668 1.00 68.94 235 VAL A O 1
ATOM 1841 N N . GLU A 1 236 ? -3.862 5.801 -15.656 1.00 71.62 236 GLU A N 1
ATOM 1842 C CA . GLU A 1 236 ? -4.668 7.013 -15.499 1.00 71.62 236 GLU A CA 1
ATOM 1843 C C . GLU A 1 236 ? -6.144 6.679 -15.265 1.00 71.62 236 GLU A C 1
ATOM 1845 O O . GLU A 1 236 ? -6.782 7.260 -14.385 1.00 71.62 236 GLU A O 1
ATOM 1850 N N . GLN A 1 237 ? -6.670 5.693 -15.995 1.00 77.75 237 GLN A N 1
ATOM 1851 C CA . GLN A 1 237 ? -8.045 5.234 -15.828 1.00 77.75 237 GLN A CA 1
ATOM 1852 C C . GLN A 1 237 ? -8.236 4.491 -14.499 1.00 77.75 237 GLN A C 1
ATOM 1854 O O . GLN A 1 237 ? -9.268 4.658 -13.848 1.00 77.75 237 GLN A O 1
ATOM 1859 N N . PHE A 1 238 ? -7.238 3.721 -14.053 1.00 79.81 238 PHE A N 1
ATOM 1860 C CA . PHE A 1 238 ? -7.245 3.137 -12.710 1.00 79.81 238 PHE A CA 1
ATOM 1861 C C . PHE A 1 238 ? -7.381 4.220 -11.633 1.00 79.81 238 PHE A C 1
ATOM 1863 O O . PHE A 1 238 ? -8.253 4.127 -10.769 1.00 79.81 238 PHE A O 1
ATOM 1870 N N . LEU A 1 239 ? -6.590 5.290 -11.719 1.00 75.88 239 LEU A N 1
ATOM 1871 C CA . LEU A 1 239 ? -6.642 6.396 -10.760 1.00 75.88 239 LEU A CA 1
ATOM 1872 C C . LEU A 1 239 ? -7.975 7.148 -10.804 1.00 75.88 239 LEU A C 1
ATOM 1874 O O . LEU A 1 239 ? -8.459 7.592 -9.764 1.00 75.88 239 LEU A O 1
ATOM 1878 N N . GLU A 1 240 ? -8.579 7.315 -11.983 1.00 79.88 240 GLU A N 1
ATOM 1879 C CA . GLU A 1 240 ? -9.924 7.889 -12.105 1.00 79.88 240 GLU A CA 1
ATOM 1880 C C . GLU A 1 240 ? -10.961 7.046 -11.352 1.00 79.88 240 GLU A C 1
ATOM 1882 O O . GLU A 1 240 ? -11.792 7.594 -10.623 1.00 79.88 240 GLU A O 1
ATOM 1887 N N . TYR A 1 241 ? -10.886 5.718 -11.465 1.00 85.25 241 TYR A N 1
ATOM 1888 C CA . TYR A 1 241 ? -11.757 4.817 -10.713 1.00 85.25 241 TYR A CA 1
ATOM 1889 C C . TYR A 1 241 ? -11.479 4.849 -9.217 1.00 85.25 241 TYR A C 1
ATOM 1891 O O . TYR A 1 241 ? -12.431 4.885 -8.437 1.00 85.25 241 TYR A O 1
ATOM 1899 N N . VAL A 1 242 ? -10.212 4.910 -8.807 1.00 85.00 242 VAL A N 1
ATOM 1900 C CA . VAL A 1 242 ? -9.863 5.060 -7.392 1.00 85.00 242 VAL A CA 1
ATOM 1901 C C . VAL A 1 242 ? -10.484 6.333 -6.820 1.00 85.00 242 VAL A C 1
ATOM 1903 O O . VAL A 1 242 ? -11.194 6.250 -5.825 1.00 85.00 242 VAL A O 1
ATOM 1906 N N . ARG A 1 243 ? -10.340 7.483 -7.490 1.00 82.06 243 ARG A N 1
ATOM 1907 C CA . ARG A 1 243 ? -10.953 8.750 -7.040 1.00 82.06 243 ARG A CA 1
ATOM 1908 C C . ARG A 1 243 ? -12.480 8.694 -6.991 1.00 82.06 243 ARG A C 1
ATOM 1910 O O . ARG A 1 243 ? -13.105 9.308 -6.125 1.00 82.06 243 ARG A O 1
ATOM 1917 N N . TYR A 1 244 ? -13.094 7.994 -7.943 1.00 85.69 244 TYR A N 1
ATOM 1918 C CA . TYR A 1 244 ? -14.546 7.881 -8.025 1.00 85.69 244 TYR A CA 1
ATOM 1919 C C . TYR A 1 244 ? -15.126 7.012 -6.900 1.00 85.69 244 TYR A C 1
ATOM 1921 O O . TYR A 1 244 ? -16.088 7.418 -6.244 1.00 85.69 244 TYR A O 1
ATOM 1929 N N . TYR A 1 245 ? -14.542 5.835 -6.663 1.00 86.56 245 TYR A N 1
ATOM 1930 C CA . TYR A 1 245 ? -15.037 4.879 -5.673 1.00 86.56 245 TYR A CA 1
ATOM 1931 C C . TYR A 1 245 ? -14.495 5.166 -4.263 1.00 86.56 245 TYR A C 1
ATOM 1933 O O . TYR A 1 245 ? -15.263 5.201 -3.308 1.00 86.56 245 TYR A O 1
ATOM 1941 N N . PHE A 1 246 ? -13.200 5.429 -4.113 1.00 86.38 246 PHE A N 1
ATOM 1942 C CA . PHE A 1 246 ? -12.509 5.528 -2.821 1.00 86.38 246 PHE A CA 1
ATOM 1943 C C . PHE A 1 246 ? -12.163 6.964 -2.417 1.00 86.38 246 PHE A C 1
ATOM 1945 O O . PHE A 1 246 ? -11.244 7.158 -1.633 1.00 86.38 246 PHE A O 1
ATOM 1952 N N . SER A 1 247 ? -12.914 7.956 -2.908 1.00 82.19 247 SER A N 1
ATOM 1953 C CA . SER A 1 247 ? -12.685 9.388 -2.653 1.00 82.19 247 SER A CA 1
ATOM 1954 C C . SER A 1 247 ? -11.431 9.952 -3.343 1.00 82.19 247 SER A C 1
ATOM 1956 O O . SER A 1 247 ? -10.478 9.226 -3.620 1.00 82.19 247 SER A O 1
ATOM 1958 N N . PRO A 1 248 ? -11.374 11.264 -3.639 1.00 76.69 248 PRO A N 1
ATOM 1959 C CA . PRO A 1 248 ? -10.115 11.938 -3.957 1.00 76.69 248 PRO A CA 1
ATOM 1960 C C . PRO A 1 248 ? -9.123 11.936 -2.782 1.00 76.69 248 PRO A C 1
ATOM 1962 O O . PRO A 1 248 ? -7.929 12.125 -3.006 1.00 76.69 248 PRO A O 1
ATOM 1965 N N . ASN A 1 249 ? -9.600 11.707 -1.556 1.00 81.44 249 ASN A N 1
ATOM 1966 C CA . ASN A 1 249 ? -8.804 11.757 -0.333 1.00 81.44 249 ASN A CA 1
ATOM 1967 C C . ASN A 1 249 ? -8.197 10.382 -0.019 1.00 81.44 249 ASN A C 1
ATOM 1969 O O . ASN A 1 249 ? -8.587 9.724 0.946 1.00 81.44 249 ASN A O 1
ATOM 1973 N N . VAL A 1 250 ? -7.261 9.941 -0.861 1.00 84.19 250 VAL A N 1
ATOM 1974 C CA . VAL A 1 250 ? -6.472 8.718 -0.653 1.00 84.19 250 VAL A CA 1
ATOM 1975 C C . VAL A 1 250 ? -5.049 9.103 -0.266 1.00 84.19 250 VAL A C 1
ATOM 1977 O O . VAL A 1 250 ? -4.364 9.799 -1.014 1.00 84.19 250 VAL A O 1
ATOM 1980 N N . PHE A 1 251 ? -4.599 8.620 0.884 1.00 84.25 251 PHE A N 1
ATOM 1981 C CA . PHE A 1 251 ? -3.275 8.862 1.435 1.00 84.25 251 PHE A CA 1
ATOM 1982 C C . PHE A 1 251 ? -2.498 7.555 1.451 1.00 84.25 251 PHE A C 1
ATOM 1984 O O . PHE A 1 251 ? -2.913 6.566 2.057 1.00 84.25 251 PHE A O 1
ATOM 1991 N N . ASP A 1 252 ? -1.358 7.553 0.776 1.00 84.12 252 ASP A N 1
ATOM 1992 C CA . ASP A 1 252 ? -0.405 6.460 0.861 1.00 84.12 252 ASP A CA 1
ATOM 1993 C C . ASP A 1 252 ? 0.754 6.896 1.761 1.00 84.12 252 ASP A C 1
ATOM 1995 O O . ASP A 1 252 ? 1.498 7.822 1.437 1.00 84.12 252 ASP A O 1
ATOM 1999 N N . VAL A 1 253 ? 0.890 6.248 2.916 1.00 87.75 253 VAL A N 1
ATOM 2000 C CA . VAL A 1 253 ? 1.909 6.568 3.920 1.00 87.75 253 VAL A CA 1
ATOM 2001 C C . VAL A 1 253 ? 3.314 6.389 3.347 1.00 87.75 253 VAL A C 1
ATOM 2003 O O . VAL A 1 253 ? 4.168 7.243 3.576 1.00 87.75 253 VAL A O 1
ATOM 2006 N N . LYS A 1 254 ? 3.550 5.337 2.548 1.00 81.62 254 LYS A N 1
ATOM 2007 C CA . LYS A 1 254 ? 4.846 5.097 1.892 1.00 81.62 254 LYS A CA 1
ATOM 2008 C C . LYS A 1 254 ? 5.205 6.272 0.984 1.00 81.62 254 LYS A C 1
ATOM 2010 O O . LYS A 1 254 ? 6.350 6.721 0.966 1.00 81.62 254 LYS A O 1
ATOM 2015 N N . HIS A 1 255 ? 4.218 6.818 0.281 1.00 74.44 255 HIS A N 1
ATOM 2016 C CA . HIS A 1 255 ? 4.398 8.023 -0.518 1.00 74.44 255 HIS A CA 1
ATOM 2017 C C . HIS A 1 255 ? 4.669 9.267 0.344 1.00 74.44 255 HIS A C 1
ATOM 2019 O O . HIS A 1 255 ? 5.606 10.014 0.057 1.00 74.44 255 HIS A O 1
ATOM 2025 N N . MET A 1 256 ? 3.894 9.481 1.413 1.00 79.19 256 MET A N 1
ATOM 2026 C CA . MET A 1 256 ? 4.056 10.619 2.334 1.00 79.19 256 MET A CA 1
ATOM 2027 C C . MET A 1 256 ? 5.453 10.669 2.970 1.00 79.19 256 MET A C 1
ATOM 2029 O O . MET A 1 256 ? 6.018 11.750 3.133 1.00 79.19 256 MET A O 1
ATOM 2033 N N . MET A 1 257 ? 6.054 9.510 3.253 1.00 79.56 257 MET A N 1
ATOM 2034 C CA . MET A 1 257 ? 7.398 9.408 3.834 1.00 79.56 257 MET A CA 1
ATOM 2035 C C . MET A 1 257 ? 8.489 10.103 3.006 1.00 79.56 257 MET A C 1
ATOM 2037 O O . MET A 1 257 ? 9.529 10.458 3.553 1.00 79.56 257 MET A O 1
ATOM 2041 N N . ARG A 1 258 ? 8.270 10.375 1.710 1.00 71.25 258 ARG A N 1
ATOM 2042 C CA . ARG A 1 258 ? 9.233 11.097 0.852 1.00 71.25 258 ARG A CA 1
ATOM 2043 C C . ARG A 1 258 ? 9.552 12.512 1.346 1.00 71.25 258 ARG A C 1
ATOM 2045 O O . ARG A 1 258 ? 10.592 13.056 0.965 1.00 71.25 258 ARG A O 1
ATOM 2052 N N . TRP A 1 259 ? 8.678 13.083 2.174 1.00 76.50 259 TRP A N 1
ATOM 2053 C CA . TRP A 1 259 ? 8.846 14.389 2.815 1.00 76.50 259 TRP A CA 1
ATOM 2054 C C . TRP A 1 259 ? 9.141 14.299 4.318 1.00 76.50 259 TRP A C 1
ATOM 2056 O O . TRP A 1 259 ? 9.316 15.331 4.962 1.00 76.50 259 TRP A O 1
ATOM 2066 N N . CYS A 1 260 ? 9.248 13.090 4.870 1.00 78.44 260 CYS A N 1
ATOM 2067 C CA . CYS A 1 260 ? 9.505 12.851 6.285 1.00 78.44 260 CYS A CA 1
ATOM 2068 C C . CYS A 1 260 ? 10.965 12.433 6.482 1.00 78.44 260 CYS A C 1
ATOM 2070 O O . CYS A 1 260 ? 11.357 11.307 6.170 1.00 78.44 260 CYS A O 1
ATOM 2072 N N . GLU A 1 261 ? 11.795 13.346 6.989 1.00 80.44 261 GLU A N 1
ATOM 2073 C CA . GLU A 1 261 ? 13.204 13.042 7.250 1.00 80.44 261 GLU A CA 1
ATOM 2074 C C . GLU A 1 261 ? 13.333 11.876 8.247 1.00 80.44 261 GLU A C 1
ATOM 2076 O O . GLU A 1 261 ? 12.748 11.899 9.330 1.00 80.44 261 GLU A O 1
ATOM 2081 N N . GLY A 1 262 ? 14.104 10.853 7.865 1.00 81.81 262 GLY A N 1
ATOM 2082 C CA . GLY A 1 262 ? 14.371 9.673 8.691 1.00 81.81 262 GLY A CA 1
ATOM 2083 C C . GLY A 1 262 ? 13.417 8.491 8.490 1.00 81.81 262 GLY A C 1
ATOM 2084 O O . GLY A 1 262 ? 13.720 7.412 8.991 1.00 81.81 262 GLY A O 1
ATOM 2085 N N . LEU A 1 263 ? 12.325 8.634 7.726 1.00 83.06 263 LEU A N 1
ATOM 2086 C CA . LEU A 1 263 ? 11.401 7.525 7.459 1.00 83.06 263 LEU A CA 1
ATOM 2087 C C . LEU A 1 263 ? 11.726 6.811 6.143 1.00 83.06 263 LEU A C 1
ATOM 2089 O O . LEU A 1 263 ? 11.738 7.420 5.076 1.00 83.06 263 LEU A O 1
ATOM 2093 N N . TYR A 1 264 ? 11.963 5.499 6.213 1.00 80.94 264 TYR A N 1
ATOM 2094 C CA . TYR A 1 264 ? 12.226 4.640 5.055 1.00 80.94 264 TYR A CA 1
ATOM 2095 C C . TYR A 1 264 ? 11.984 3.155 5.383 1.00 80.94 264 TYR A C 1
ATOM 2097 O O . TYR A 1 264 ? 11.847 2.773 6.545 1.00 80.94 264 TYR A O 1
ATOM 2105 N N . GLY A 1 265 ? 11.950 2.305 4.351 1.00 81.06 265 GLY A N 1
ATOM 2106 C CA . GLY A 1 265 ? 11.666 0.869 4.474 1.00 81.06 265 GLY A CA 1
ATOM 2107 C C . GLY A 1 265 ? 10.174 0.530 4.590 1.00 81.06 265 GLY A C 1
ATOM 2108 O O . GLY A 1 265 ? 9.317 1.362 4.285 1.00 81.06 265 GLY A O 1
ATOM 2109 N N . GLY A 1 266 ? 9.869 -0.720 4.947 1.00 84.38 266 GLY A N 1
ATOM 2110 C CA . GLY A 1 266 ? 8.500 -1.237 5.068 1.00 84.38 266 GLY A CA 1
ATOM 2111 C C . GLY A 1 266 ? 7.782 -0.813 6.356 1.00 84.38 266 GLY A C 1
ATOM 2112 O O . GLY A 1 266 ? 8.394 -0.256 7.268 1.00 84.38 266 GLY A O 1
ATOM 2113 N N . LEU A 1 267 ? 6.482 -1.122 6.442 1.00 92.38 267 LEU A N 1
ATOM 2114 C CA . LEU A 1 267 ? 5.580 -0.673 7.514 1.00 92.38 267 LEU A CA 1
ATOM 2115 C C . LEU A 1 267 ? 6.126 -0.928 8.930 1.00 92.38 267 LEU A C 1
ATOM 2117 O O . LEU A 1 267 ? 6.066 -0.035 9.767 1.00 92.38 267 LEU A O 1
ATOM 2121 N N . GLU A 1 268 ? 6.699 -2.109 9.185 1.00 92.62 268 GLU A N 1
ATOM 2122 C CA . GLU A 1 268 ? 7.261 -2.464 10.501 1.00 92.62 268 GLU A CA 1
ATOM 2123 C C . GLU A 1 268 ? 8.405 -1.542 10.916 1.00 92.62 268 GLU A C 1
ATOM 2125 O O . GLU A 1 268 ? 8.425 -1.025 12.027 1.00 92.62 268 GLU A O 1
ATOM 2130 N N . ARG A 1 269 ? 9.343 -1.274 10.005 1.00 91.44 269 ARG A N 1
ATOM 2131 C CA . ARG A 1 269 ? 10.489 -0.406 10.288 1.00 91.44 269 ARG A CA 1
ATOM 2132 C C . ARG A 1 269 ? 10.044 1.027 10.542 1.00 91.44 269 ARG A C 1
ATOM 2134 O O . ARG A 1 269 ? 10.604 1.714 11.392 1.00 91.44 269 ARG A O 1
ATOM 2141 N N . VAL A 1 270 ? 9.050 1.490 9.793 1.00 93.06 270 VAL A N 1
ATOM 2142 C CA . VAL A 1 270 ? 8.489 2.830 9.969 1.00 93.06 270 VAL A CA 1
ATOM 2143 C C . VAL A 1 270 ? 7.791 2.925 11.323 1.00 93.06 270 VAL A C 1
ATOM 2145 O O . VAL A 1 270 ?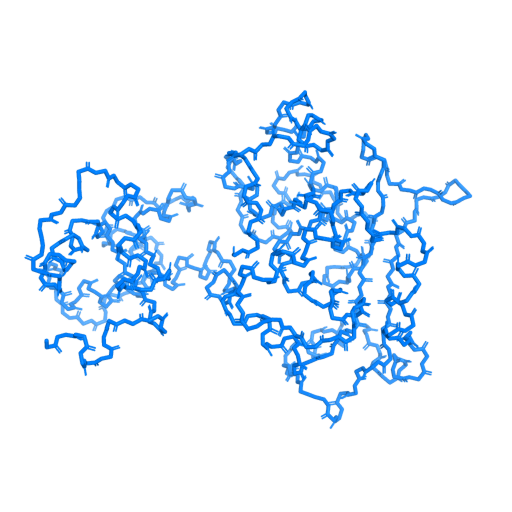 8.032 3.880 12.054 1.00 93.06 270 VAL A O 1
ATOM 2148 N N . ALA A 1 271 ? 7.009 1.910 11.698 1.00 96.69 271 ALA A N 1
ATOM 2149 C CA . ALA A 1 271 ? 6.391 1.826 13.016 1.00 96.69 271 ALA A CA 1
ATOM 2150 C C . ALA A 1 271 ? 7.431 1.818 14.149 1.00 96.69 271 ALA A C 1
ATOM 2152 O O . ALA A 1 271 ? 7.297 2.588 15.095 1.00 96.69 271 ALA A O 1
ATOM 2153 N N . GLU A 1 272 ? 8.503 1.029 14.026 1.00 95.44 272 GLU A N 1
ATOM 2154 C CA . GLU A 1 272 ? 9.622 1.020 14.979 1.00 95.44 272 GLU A CA 1
ATOM 2155 C C . GLU A 1 272 ? 10.285 2.399 15.102 1.00 95.44 272 GLU A C 1
ATOM 2157 O O . GLU A 1 272 ? 10.566 2.855 16.209 1.00 95.44 272 GLU A O 1
ATOM 2162 N N . THR A 1 273 ? 10.510 3.074 13.971 1.00 94.62 273 THR A N 1
ATOM 2163 C CA . THR A 1 273 ? 11.156 4.398 13.910 1.00 94.62 273 THR A CA 1
ATOM 2164 C C . THR A 1 273 ? 10.315 5.475 14.595 1.00 94.62 273 THR A C 1
ATOM 2166 O O . THR A 1 273 ? 10.861 6.346 15.265 1.00 94.62 273 THR A O 1
ATOM 2169 N N . LEU A 1 274 ? 8.992 5.390 14.448 1.00 96.31 274 LEU A N 1
ATOM 2170 C CA . LEU A 1 274 ? 8.008 6.303 15.035 1.00 96.31 274 LEU A CA 1
ATOM 2171 C C . LEU A 1 274 ? 7.567 5.895 16.452 1.00 96.31 274 LEU A C 1
ATOM 2173 O O . LEU A 1 274 ? 6.643 6.488 17.012 1.00 96.31 274 LEU A O 1
ATOM 2177 N N . GLU A 1 275 ? 8.177 4.854 17.027 1.00 97.38 275 GLU A N 1
ATOM 2178 C CA . GLU A 1 275 ? 7.802 4.289 18.330 1.00 97.38 275 GLU A CA 1
ATOM 2179 C C . GLU A 1 275 ? 6.300 3.930 18.421 1.00 97.38 275 GLU A C 1
ATOM 2181 O O . GLU A 1 275 ? 5.640 4.131 19.445 1.00 97.38 275 GLU A O 1
ATOM 2186 N N . VAL A 1 276 ? 5.736 3.411 17.326 1.00 97.56 276 VAL A N 1
ATOM 2187 C CA . VAL A 1 276 ? 4.357 2.913 17.243 1.00 97.56 276 VAL A CA 1
ATOM 2188 C C . V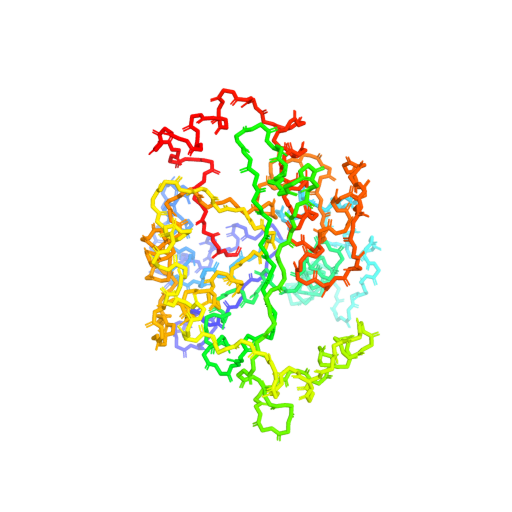AL A 1 276 ? 4.366 1.398 17.437 1.00 97.56 276 VAL A C 1
ATOM 2190 O O . VAL A 1 276 ? 4.911 0.653 16.626 1.00 97.56 276 VAL A O 1
ATOM 2193 N N . GLU A 1 277 ? 3.741 0.919 18.513 1.00 95.62 277 GLU A N 1
ATOM 2194 C CA . GLU A 1 277 ? 3.659 -0.515 18.804 1.00 95.62 277 GLU A CA 1
ATOM 2195 C C . GLU A 1 277 ? 2.516 -1.197 18.033 1.00 95.62 277 GLU A C 1
ATOM 2197 O O . GLU A 1 277 ? 1.409 -0.667 17.913 1.00 95.62 277 GLU A O 1
ATOM 2202 N N . ARG A 1 278 ? 2.742 -2.435 17.573 1.00 95.94 278 ARG A N 1
ATOM 2203 C CA . ARG A 1 278 ? 1.676 -3.298 17.044 1.00 95.94 278 ARG A CA 1
ATOM 2204 C C . ARG A 1 278 ? 0.797 -3.798 18.189 1.00 95.94 278 ARG A C 1
ATOM 2206 O O . ARG A 1 278 ? 1.141 -4.735 18.906 1.00 95.94 278 ARG A O 1
ATOM 2213 N N . GLU A 1 279 ? -0.365 -3.178 18.346 1.00 92.44 279 GLU A N 1
ATOM 2214 C CA . GLU A 1 279 ? -1.216 -3.396 19.520 1.00 92.44 279 GLU A CA 1
ATOM 2215 C C . GLU A 1 279 ? -2.048 -4.691 19.483 1.00 92.44 279 GLU A C 1
ATOM 2217 O O . GLU A 1 279 ? -2.509 -5.167 20.525 1.00 92.44 279 GLU A O 1
ATOM 2222 N N . ALA A 1 280 ? -2.293 -5.254 18.297 1.00 90.00 280 ALA A N 1
ATOM 2223 C CA . ALA A 1 280 ? -3.122 -6.444 18.129 1.00 90.00 280 ALA A CA 1
ATOM 2224 C C . ALA A 1 280 ? -2.757 -7.222 16.864 1.00 90.00 280 ALA A C 1
ATOM 2226 O O . ALA A 1 280 ? -2.579 -6.617 15.812 1.00 90.00 280 ALA A O 1
ATOM 2227 N N . GLY A 1 281 ? -2.750 -8.556 16.950 1.00 89.75 281 GLY A N 1
ATOM 2228 C CA . GLY A 1 281 ? -2.450 -9.457 15.830 1.00 89.75 281 GLY A CA 1
ATOM 2229 C C . GLY A 1 281 ? -0.953 -9.605 15.538 1.00 89.75 281 GLY A C 1
ATOM 2230 O O . GLY A 1 281 ? -0.114 -9.119 16.295 1.00 89.75 281 GLY A O 1
ATOM 2231 N N . GLU A 1 282 ? -0.633 -10.314 14.458 1.00 88.50 282 GLU A N 1
ATOM 2232 C CA . GLU A 1 282 ? 0.739 -10.545 13.993 1.00 88.50 282 GLU A CA 1
ATOM 2233 C C . GLU A 1 282 ? 0.995 -9.843 12.651 1.00 88.50 282 GLU A C 1
ATOM 2235 O O . GLU A 1 282 ? 0.063 -9.510 11.919 1.00 88.50 282 GLU A O 1
ATOM 2240 N N . SER A 1 283 ? 2.272 -9.629 12.334 1.00 87.50 283 SER A N 1
ATOM 2241 C CA . SER A 1 283 ? 2.712 -9.072 11.050 1.00 87.50 283 SER A CA 1
ATOM 2242 C C . SER A 1 283 ? 2.224 -9.904 9.861 1.00 87.50 283 SER A C 1
ATOM 2244 O O . SER A 1 283 ? 2.228 -11.137 9.931 1.00 87.50 283 SER A O 1
ATOM 2246 N N . HIS A 1 284 ? 1.847 -9.231 8.770 1.00 85.31 284 HIS A N 1
ATOM 2247 C CA . HIS A 1 284 ? 1.259 -9.802 7.550 1.00 85.31 284 HIS A CA 1
ATOM 2248 C C . HIS A 1 284 ? -0.142 -10.415 7.719 1.00 85.31 284 HIS A C 1
ATOM 2250 O O . HIS A 1 284 ? -0.627 -11.108 6.822 1.00 85.31 284 HIS A O 1
ATOM 2256 N N . MET A 1 285 ? -0.819 -10.156 8.843 1.00 89.44 285 MET A N 1
ATOM 2257 C CA . MET A 1 285 ? -2.263 -10.361 8.952 1.00 89.44 285 MET A CA 1
ATOM 2258 C C . MET A 1 285 ? -2.974 -9.070 8.564 1.00 89.44 285 MET A C 1
ATOM 2260 O O . MET A 1 285 ? -2.722 -8.024 9.166 1.00 89.44 285 MET A O 1
ATOM 2264 N N . ALA A 1 286 ? -3.892 -9.138 7.598 1.00 93.31 286 ALA A N 1
ATOM 2265 C CA . ALA A 1 286 ? -4.473 -7.943 6.992 1.00 93.31 286 ALA A CA 1
ATOM 2266 C C . ALA A 1 286 ? -5.126 -7.004 8.023 1.00 93.31 286 ALA A C 1
ATOM 2268 O O . ALA A 1 286 ? -4.942 -5.790 7.955 1.00 93.31 286 ALA A O 1
ATOM 2269 N N . GLY A 1 287 ? -5.848 -7.545 9.014 1.00 95.62 287 GLY A N 1
ATOM 2270 C CA . GLY A 1 287 ? -6.439 -6.738 10.083 1.00 95.62 287 GLY A CA 1
ATOM 2271 C C . GLY A 1 287 ? -5.378 -6.027 10.922 1.00 95.62 287 GLY A C 1
ATOM 2272 O O . GLY A 1 287 ? -5.450 -4.814 11.113 1.00 95.62 287 GLY A O 1
ATOM 2273 N N . SER A 1 288 ? -4.372 -6.774 11.377 1.00 96.06 288 SER A N 1
ATOM 2274 C CA . SER A 1 288 ? -3.272 -6.259 12.198 1.00 96.06 288 SER A CA 1
ATOM 2275 C C . SER A 1 288 ? -2.474 -5.173 11.469 1.00 96.06 288 SER A C 1
ATOM 2277 O O . SER A 1 288 ? -2.221 -4.110 12.033 1.00 96.06 288 SER A O 1
ATOM 2279 N N . ASP A 1 289 ? -2.148 -5.409 10.198 1.00 96.31 289 ASP A N 1
ATOM 2280 C CA . ASP A 1 289 ? -1.429 -4.451 9.358 1.00 96.31 289 ASP A CA 1
ATOM 2281 C C . ASP A 1 289 ? -2.263 -3.199 9.096 1.00 96.31 289 ASP A C 1
ATOM 2283 O O . ASP A 1 289 ? -1.745 -2.100 9.247 1.00 96.31 289 ASP A O 1
ATOM 2287 N N . SER A 1 290 ? -3.568 -3.330 8.824 1.00 97.75 290 SER A N 1
ATOM 2288 C CA . SER A 1 290 ? -4.444 -2.165 8.627 1.00 97.75 290 SER A CA 1
ATOM 2289 C C . SER A 1 290 ? -4.518 -1.262 9.863 1.00 97.75 290 SER A C 1
ATOM 2291 O O . SER A 1 290 ? -4.608 -0.041 9.733 1.00 97.75 290 SER A O 1
ATOM 2293 N N . LEU A 1 291 ? -4.461 -1.847 11.067 1.00 97.94 291 LEU A N 1
ATOM 2294 C CA . LEU A 1 291 ? -4.401 -1.084 12.313 1.00 97.94 291 LEU A CA 1
ATOM 2295 C C . LEU A 1 291 ? -3.059 -0.369 12.431 1.00 97.94 291 LEU A C 1
ATOM 2297 O O . LEU A 1 291 ? -3.034 0.828 12.704 1.00 97.94 291 LEU A O 1
ATOM 2301 N N . LEU A 1 292 ? -1.955 -1.083 12.198 1.00 98.06 292 LEU A N 1
ATOM 2302 C CA . LEU A 1 292 ? -0.623 -0.494 12.272 1.00 98.06 292 LEU A CA 1
ATOM 2303 C C . LEU A 1 292 ? -0.454 0.639 11.250 1.00 98.06 292 LEU A C 1
ATOM 2305 O O . LEU A 1 292 ? 0.050 1.700 11.603 1.00 98.06 292 LEU A O 1
ATOM 2309 N N . THR A 1 293 ? -0.952 0.466 10.023 1.00 97.88 293 THR A N 1
ATOM 2310 C CA . THR A 1 293 ? -0.993 1.509 8.989 1.00 97.88 293 THR A CA 1
ATOM 2311 C C . THR A 1 293 ? -1.738 2.753 9.464 1.00 97.88 293 THR A C 1
ATOM 2313 O O . THR A 1 293 ? -1.217 3.856 9.311 1.00 97.88 293 THR A O 1
ATOM 2316 N N . ALA A 1 294 ? -2.920 2.601 10.072 1.00 97.00 294 ALA A N 1
ATOM 2317 C CA . ALA A 1 294 ? -3.685 3.736 10.588 1.00 97.00 294 ALA A CA 1
ATOM 2318 C C . ALA A 1 294 ? -2.930 4.474 11.707 1.00 97.00 294 ALA A C 1
ATOM 2320 O O . ALA A 1 294 ? -2.850 5.700 11.694 1.00 97.00 294 ALA A O 1
ATOM 2321 N N . MET A 1 295 ? -2.331 3.738 12.647 1.00 97.06 295 MET A N 1
ATOM 2322 C CA . MET A 1 295 ? -1.569 4.329 13.753 1.00 97.06 295 MET A CA 1
ATOM 2323 C C . MET A 1 295 ? -0.307 5.051 13.262 1.00 97.06 295 MET A C 1
ATOM 2325 O O . MET A 1 295 ? -0.015 6.159 13.710 1.00 97.06 295 MET A O 1
ATOM 2329 N N . VAL A 1 296 ? 0.413 4.455 12.307 1.00 97.00 296 VAL A N 1
ATOM 2330 C CA . VAL A 1 296 ? 1.577 5.076 11.663 1.00 97.00 296 VAL A CA 1
ATOM 2331 C C . VAL A 1 296 ? 1.171 6.345 10.924 1.00 97.00 296 VAL A C 1
ATOM 2333 O O . VAL A 1 296 ? 1.839 7.360 11.079 1.00 97.00 296 VAL A O 1
ATOM 2336 N N . PHE A 1 297 ? 0.079 6.326 10.157 1.00 95.31 297 PHE A N 1
ATOM 2337 C CA . PHE A 1 297 ? -0.408 7.513 9.452 1.00 95.31 297 PHE A CA 1
ATOM 2338 C C . PHE A 1 297 ? -0.647 8.684 10.403 1.00 95.31 297 PHE A C 1
ATOM 2340 O O . PHE A 1 297 ? -0.128 9.773 10.172 1.00 95.31 297 PHE A O 1
ATOM 2347 N N . TRP A 1 298 ? -1.380 8.454 11.495 1.00 93.62 298 TRP A N 1
ATOM 2348 C CA . TRP A 1 298 ? -1.659 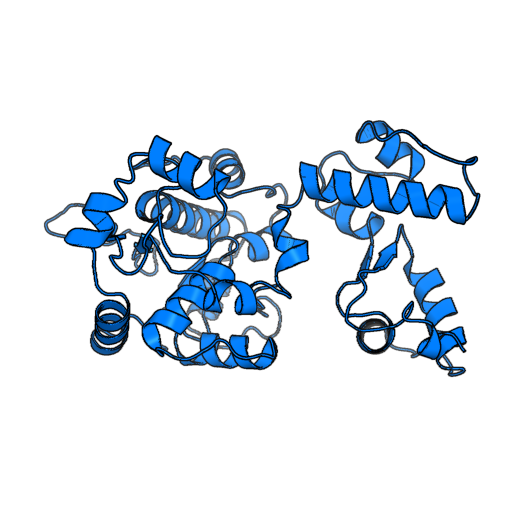9.512 12.463 1.00 93.62 298 TRP A CA 1
ATOM 2349 C C . TRP A 1 298 ? -0.392 10.021 13.143 1.00 93.62 298 TRP A C 1
ATOM 2351 O O . TRP A 1 298 ? -0.261 11.227 13.337 1.00 93.62 298 TRP A O 1
ATOM 2361 N N . ARG A 1 299 ? 0.581 9.142 13.418 1.00 95.06 299 ARG A N 1
ATOM 2362 C CA . ARG A 1 299 ? 1.868 9.584 13.959 1.00 95.06 299 ARG A CA 1
ATOM 2363 C C . ARG A 1 299 ? 2.692 10.389 12.952 1.00 95.06 299 ARG A C 1
ATOM 2365 O O . ARG A 1 299 ? 3.291 11.390 13.323 1.00 95.06 299 ARG A O 1
ATOM 2372 N N . VAL A 1 300 ? 2.698 9.985 11.682 1.00 91.31 300 VAL A N 1
ATOM 2373 C CA . VAL A 1 300 ? 3.346 10.737 10.598 1.00 91.31 300 VAL A CA 1
ATOM 2374 C C . VAL A 1 300 ? 2.736 12.131 10.480 1.00 91.31 300 VAL A C 1
ATOM 2376 O O . VAL A 1 300 ? 3.475 13.108 10.395 1.00 91.31 300 VAL A O 1
ATOM 2379 N N . VAL A 1 301 ? 1.404 12.228 10.507 1.00 88.12 301 VAL A N 1
ATOM 2380 C CA . VAL A 1 301 ? 0.685 13.507 10.497 1.00 88.12 301 VAL A CA 1
ATOM 2381 C C . VAL A 1 301 ? 1.098 14.373 11.687 1.00 88.12 301 VAL A C 1
ATOM 2383 O O . VAL A 1 301 ? 1.464 15.520 11.472 1.00 88.12 301 VAL A O 1
ATOM 2386 N N . GLU A 1 302 ? 1.111 13.823 12.904 1.00 88.69 302 GLU A N 1
ATOM 2387 C CA . GLU A 1 302 ? 1.469 14.548 14.133 1.00 88.69 302 GLU A CA 1
ATOM 2388 C C . GLU A 1 302 ? 2.916 15.076 14.135 1.00 88.69 302 GLU A C 1
ATOM 2390 O O . GLU A 1 302 ? 3.167 16.196 14.579 1.00 88.69 302 GLU A O 1
ATOM 2395 N N . GLU A 1 303 ? 3.882 14.283 13.662 1.00 90.56 303 GLU A N 1
ATOM 2396 C CA . GLU A 1 303 ? 5.306 14.635 13.752 1.00 90.56 303 GLU A CA 1
ATOM 2397 C C . GLU A 1 303 ? 5.813 15.500 12.589 1.00 90.56 303 GLU A C 1
ATOM 2399 O O . GLU A 1 303 ? 6.738 16.296 12.779 1.00 90.56 303 GLU A O 1
ATOM 2404 N N . TYR A 1 304 ? 5.246 15.344 11.387 1.00 84.94 304 TYR A N 1
ATOM 2405 C CA . TYR A 1 304 ? 5.831 15.897 10.158 1.00 84.94 304 TYR A CA 1
ATOM 2406 C C . TYR A 1 304 ? 4.953 16.906 9.419 1.00 84.94 304 TYR A C 1
ATOM 2408 O O . TYR A 1 304 ? 5.462 17.589 8.527 1.00 84.94 304 TYR A O 1
ATOM 2416 N N . PHE A 1 305 ? 3.668 17.022 9.755 1.00 79.81 305 PHE A N 1
ATOM 2417 C CA . PHE A 1 305 ? 2.736 17.878 9.026 1.00 79.81 305 PHE A CA 1
ATOM 2418 C C . PHE A 1 305 ? 1.968 18.801 9.980 1.00 79.81 305 PHE A C 1
ATOM 2420 O O . PHE A 1 305 ? 1.598 18.416 11.083 1.00 79.81 305 PHE A O 1
ATOM 2427 N N . ASP A 1 306 ? 1.716 20.044 9.561 1.00 70.75 306 ASP A N 1
ATOM 2428 C CA . ASP A 1 306 ? 0.883 20.962 10.343 1.00 70.75 306 ASP A CA 1
ATOM 2429 C C . ASP A 1 306 ? -0.588 20.501 10.291 1.00 70.75 306 ASP A C 1
ATOM 2431 O O . ASP A 1 306 ? -1.145 20.300 9.206 1.00 70.75 306 ASP A O 1
ATOM 2435 N N . GLU A 1 307 ? -1.237 20.371 11.458 1.00 58.50 307 GLU A N 1
ATOM 2436 C CA . GLU A 1 307 ? -2.628 19.894 11.588 1.00 58.50 307 GLU A CA 1
ATOM 2437 C C . GLU A 1 307 ? -3.597 20.659 10.669 1.00 58.50 307 GLU A C 1
ATOM 2439 O O . GLU A 1 307 ? -4.465 20.054 10.042 1.00 58.50 307 GLU A O 1
ATOM 2444 N N . ASP A 1 308 ? -3.415 21.976 10.528 1.00 57.25 308 ASP A N 1
ATOM 2445 C CA . ASP A 1 308 ? -4.251 22.827 9.675 1.00 57.25 308 ASP A CA 1
ATOM 2446 C C . ASP A 1 308 ? -4.093 22.500 8.175 1.00 57.25 308 ASP A C 1
ATOM 2448 O O . ASP A 1 308 ? -5.077 22.533 7.433 1.00 57.25 308 ASP A O 1
ATOM 2452 N N . GLU A 1 309 ? -2.889 22.145 7.705 1.00 55.19 309 GLU A N 1
ATOM 2453 C CA . GLU A 1 309 ? -2.662 21.761 6.303 1.00 55.19 309 GLU A CA 1
ATOM 2454 C C . GLU A 1 309 ? -3.253 20.380 6.003 1.00 55.19 309 GLU A C 1
ATOM 2456 O O . GLU A 1 309 ? -3.881 20.186 4.957 1.00 55.19 309 GLU A O 1
ATOM 2461 N N . VAL A 1 310 ? -3.136 19.437 6.942 1.00 53.81 310 VAL A N 1
ATOM 2462 C CA . VAL A 1 310 ? -3.688 18.086 6.791 1.00 53.81 310 VAL A CA 1
ATOM 2463 C C . VAL A 1 310 ? -5.211 18.101 6.886 1.00 53.81 310 VAL A C 1
ATOM 2465 O O . VAL A 1 310 ? -5.865 17.466 6.065 1.00 53.81 310 VAL A O 1
ATOM 2468 N N . PHE A 1 311 ? -5.808 18.880 7.787 1.00 50.84 311 PHE A N 1
ATOM 2469 C CA . PHE A 1 311 ? -7.266 18.992 7.905 1.00 50.84 311 PHE A CA 1
ATOM 2470 C C . PHE A 1 311 ? -7.898 19.664 6.671 1.00 50.84 311 PHE A C 1
ATOM 2472 O O . PHE A 1 311 ? -8.942 19.226 6.180 1.00 50.84 311 PHE A O 1
ATOM 2479 N N . ILE A 1 312 ? -7.236 20.682 6.104 1.00 47.66 312 ILE A N 1
ATOM 2480 C CA . ILE A 1 312 ? -7.622 21.275 4.812 1.00 47.66 312 ILE A CA 1
ATOM 2481 C C . ILE A 1 312 ? -7.425 20.265 3.668 1.00 47.66 312 ILE A C 1
ATOM 2483 O O . ILE A 1 312 ? -8.236 20.231 2.746 1.00 47.66 312 ILE A O 1
ATOM 2487 N N . SER A 1 313 ? -6.416 19.392 3.729 1.00 51.06 313 SER A N 1
ATOM 2488 C CA . SER A 1 313 ? -6.217 18.328 2.733 1.00 51.06 313 SER A CA 1
ATOM 2489 C C . SER A 1 313 ? -7.261 17.203 2.822 1.00 51.06 313 SER A C 1
ATOM 2491 O O . SER A 1 313 ? -7.758 16.747 1.796 1.00 51.06 313 SER A O 1
ATOM 2493 N N . LEU A 1 314 ? -7.647 16.803 4.040 1.00 48.31 314 LEU A N 1
ATOM 2494 C CA . LEU A 1 314 ? -8.587 15.718 4.328 1.00 48.31 314 LEU A CA 1
ATOM 2495 C C . LEU A 1 314 ? -10.035 16.095 3.986 1.00 48.31 314 LEU A C 1
ATOM 2497 O O . LEU A 1 314 ? -10.833 15.214 3.671 1.00 48.31 314 LEU A O 1
ATOM 2501 N N . PHE A 1 315 ? -10.384 17.388 4.038 1.00 46.72 315 PHE A N 1
ATOM 2502 C CA . PHE A 1 315 ? -11.778 17.844 3.934 1.00 46.72 315 PHE A CA 1
ATOM 2503 C C . PHE A 1 315 ? -12.004 19.078 3.035 1.00 46.72 315 PHE A C 1
ATOM 2505 O O . PHE A 1 315 ? -13.151 19.465 2.812 1.00 46.72 315 PHE A O 1
ATOM 2512 N N . GLY A 1 316 ? -10.947 19.711 2.513 1.00 38.53 316 GLY A N 1
ATOM 2513 C CA . GLY A 1 316 ? -11.004 20.995 1.793 1.00 38.53 316 GLY A CA 1
ATOM 2514 C C . GLY A 1 316 ? -10.816 20.930 0.273 1.00 38.53 316 GLY A C 1
ATOM 2515 O O . GLY A 1 316 ? -11.008 21.945 -0.391 1.00 38.53 316 GLY A O 1
ATOM 2516 N N . GLY A 1 317 ? -10.490 19.766 -0.300 1.00 36.47 317 GLY A N 1
ATOM 2517 C CA . GLY A 1 317 ? -10.559 19.527 -1.749 1.00 36.47 317 GLY A CA 1
ATOM 2518 C C . GLY A 1 317 ? -9.539 20.266 -2.629 1.00 36.47 317 GLY A C 1
ATOM 2519 O O . GLY A 1 317 ? -9.649 20.197 -3.851 1.00 36.47 317 GLY A O 1
ATOM 2520 N N . GLU A 1 318 ? -8.539 20.942 -2.063 1.00 30.95 318 GLU A N 1
ATOM 2521 C CA . GLU A 1 318 ? -7.500 21.627 -2.838 1.00 30.95 318 GLU A CA 1
ATOM 2522 C C . GLU A 1 318 ? -6.105 21.338 -2.279 1.00 30.95 318 GLU A C 1
ATOM 2524 O O . GLU A 1 318 ? -5.604 22.050 -1.416 1.00 30.95 318 GLU A O 1
ATOM 2529 N N . LEU A 1 319 ? -5.431 20.329 -2.836 1.00 38.12 319 LEU A N 1
ATOM 2530 C CA . LEU A 1 319 ? -3.971 20.246 -2.796 1.00 38.12 319 LEU A CA 1
ATOM 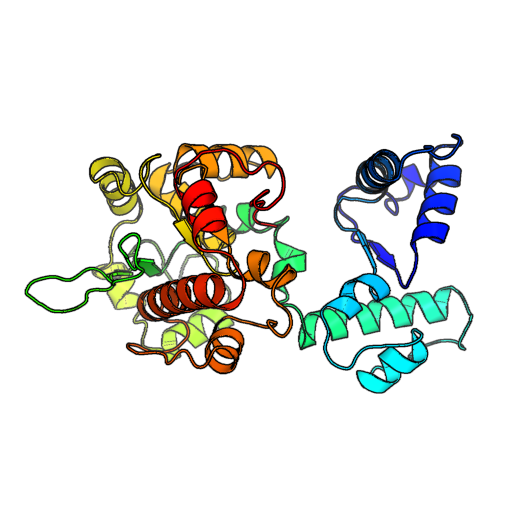2531 C C . LEU A 1 319 ? -3.438 19.723 -4.125 1.00 38.12 319 LEU A C 1
ATOM 2533 O O . LEU A 1 319 ? -3.130 18.551 -4.311 1.00 38.12 319 LEU A O 1
ATOM 2537 N N . HIS A 1 320 ? -3.264 20.661 -5.050 1.00 35.88 320 HIS A N 1
ATOM 2538 C CA . HIS A 1 320 ? -2.593 20.434 -6.324 1.00 35.88 320 HIS A CA 1
ATOM 2539 C C . HIS A 1 320 ? -1.093 20.094 -6.193 1.00 35.88 320 HIS A C 1
ATOM 2541 O O . HIS A 1 320 ? -0.474 19.870 -7.224 1.00 35.88 320 HIS A O 1
ATOM 2547 N N . ASN A 1 321 ? -0.491 20.037 -4.989 1.00 31.88 321 ASN A N 1
ATOM 2548 C CA . ASN A 1 321 ? 0.968 19.874 -4.842 1.00 31.88 321 ASN A CA 1
ATOM 2549 C C . ASN A 1 321 ? 1.489 19.016 -3.661 1.00 31.88 321 ASN A C 1
ATOM 2551 O O . ASN A 1 321 ? 2.700 18.843 -3.577 1.00 31.88 321 ASN A O 1
ATOM 2555 N N . LEU A 1 322 ? 0.644 18.446 -2.787 1.00 34.41 322 LEU A N 1
ATOM 2556 C CA . LEU A 1 322 ? 1.087 17.461 -1.765 1.00 34.41 322 LEU A CA 1
ATOM 2557 C C . LEU A 1 322 ? 0.437 16.083 -1.914 1.00 34.41 322 LEU A C 1
ATOM 2559 O O . LEU A 1 322 ? 0.865 15.128 -1.282 1.00 34.41 322 LEU A O 1
ATOM 2563 N N . VAL A 1 323 ? -0.565 15.957 -2.784 1.00 33.78 323 VAL A N 1
ATOM 2564 C CA . VAL A 1 323 ? -1.299 14.709 -2.992 1.00 33.78 323 VAL A CA 1
ATOM 2565 C C . VAL A 1 323 ? -1.676 14.610 -4.469 1.00 33.78 323 VAL A C 1
ATOM 2567 O O . VAL A 1 323 ? -2.836 14.483 -4.848 1.00 33.78 323 VAL A O 1
ATOM 2570 N N . HIS A 1 324 ? -0.679 14.597 -5.356 1.00 34.97 324 HIS A N 1
ATOM 2571 C CA . HIS A 1 324 ? -0.822 13.689 -6.492 1.00 34.97 324 HIS A CA 1
ATOM 2572 C C . HIS A 1 324 ? -0.587 12.287 -5.921 1.00 34.97 324 HIS A C 1
ATOM 2574 O O . HIS A 1 324 ? 0.480 11.713 -6.111 1.00 34.97 324 HIS A O 1
ATOM 2580 N N . ALA A 1 325 ? -1.580 11.778 -5.173 1.00 35.22 325 ALA A N 1
ATOM 2581 C CA . ALA A 1 325 ? -1.707 10.375 -4.802 1.00 35.22 325 ALA A CA 1
ATOM 2582 C C . ALA A 1 325 ? -1.884 9.594 -6.096 1.00 35.22 325 ALA A C 1
ATOM 2584 O O . ALA A 1 325 ? -2.981 9.267 -6.547 1.00 35.22 325 ALA A O 1
ATOM 2585 N N . VAL A 1 326 ? -0.767 9.415 -6.775 1.00 34.66 326 VAL A N 1
ATOM 2586 C CA . VAL A 1 326 ? -0.620 8.370 -7.741 1.00 34.66 326 VAL A CA 1
ATOM 2587 C C . VAL A 1 326 ? 0.022 7.264 -6.943 1.00 34.66 326 VAL A C 1
ATOM 2589 O O . VAL A 1 326 ? 1.177 7.360 -6.540 1.00 34.66 326 VAL A O 1
ATOM 2592 N N . ILE A 1 327 ? -0.796 6.260 -6.673 1.00 34.62 327 ILE A N 1
ATOM 2593 C CA . ILE A 1 327 ? -0.358 4.880 -6.599 1.00 34.62 327 ILE A CA 1
ATOM 2594 C C . ILE A 1 327 ? 0.633 4.656 -7.760 1.00 34.62 327 ILE A C 1
ATOM 2596 O O . ILE A 1 327 ? 0.215 4.432 -8.894 1.00 34.62 327 ILE A O 1
ATOM 2600 N N . MET A 1 328 ? 1.925 4.834 -7.499 1.00 29.98 328 MET A N 1
ATOM 2601 C CA . MET A 1 328 ? 3.050 4.394 -8.325 1.00 29.98 328 MET A CA 1
ATOM 2602 C C . MET A 1 328 ? 4.117 3.879 -7.387 1.00 29.98 328 MET A C 1
ATOM 2604 O O . MET A 1 328 ? 4.505 4.644 -6.475 1.00 29.98 328 MET A O 1
#

InterPro domains:
  IPR006941 Ribonuclease CAF1 [PF04857] (7-101)
  IPR006941 Ribonuclease CAF1 [PF04857] (198-297)
  IPR012337 Ribonuclease H-like superfamily [SSF53098] (8-111)
  IPR012337 Ribonuclease H-like superfamily [SSF53098] (117-310)
  IPR036397 Ribonuclease H superfamily [G3DSA:3.30.420.10] (1-116)
  IPR036397 Ribonuclease H superfamily [G3DSA:3.30.420.10] (117-319)
  IPR039637 CCR4-NOT transcription complex subunit 7/8/Pop2 [PTHR10797] (120-308)

Radius of gyration: 22.15 Å; Cα contacts (8 Å, |Δi|>4): 445; chains: 1; bounding box: 62×52×61 Å